Protein 1AU7 (pdb70)

Nearest PDB structures (foldseek):
  1au7-assembly1_A  TM=1.008E+00  e=2.024E-18  Rattus norvegicus
  5wc9-assembly2_E  TM=5.428E-01  e=2.137E-15  Homo sapiens
  5wc9-assembly1_B  TM=5.385E-01  e=7.071E-15  Homo sapiens
  1oct-assembly1_C  TM=5.455E-01  e=2.216E-11  Homo sapiens
  1hf0-assembly1_B  TM=5.305E-01  e=1.487E-10  Homo sapiens

Structure (mmCIF, N/CA/C/O backbone):
data_1AU7
#
_entry.id   1AU7
#
_cell.length_a   42.500
_cell.length_b   50.100
_cell.length_c   55.800
_cell.angle_alpha   76.70
_cell.angle_beta   79.30
_cell.angle_gamma   67.20
#
_symmetry.space_group_name_H-M   'P 1'
#
loop_
_entity.id
_entity.type
_entity.pdbx_description
1 polymer 'CONSENSUS DNA 25-MER'
2 polymer "DNA (5'-D(*CP*TP*TP*CP*CP*TP*CP*AP*TP*GP*TP*AP*TP*AP*TP*AP*C P*AP*TP*GP*AP*GP* GP*A)-3')"
3 polymer 'PROTEIN PIT-1'
4 water water
#
loop_
_atom_site.group_PDB
_atom_site.id
_atom_site.type_symbol
_atom_site.label_atom_id
_atom_site.label_alt_id
_atom_site.label_comp_id
_atom_site.label_asym_id
_atom_site.label_entity_id
_atom_site.label_seq_id
_atom_site.pdbx_PDB_ins_code
_atom_site.Cartn_x
_atom_site.Cartn_y
_atom_site.Cartn_z
_atom_site.occupancy
_atom_site.B_iso_or_equiv
_atom_site.auth_seq_id
_atom_site.auth_comp_id
_atom_site.auth_asym_id
_atom_site.auth_atom_id
_atom_site.pdbx_PDB_model_num
ATOM 1095 N N . GLY C 3 1 ? 19.252 4.897 13.627 1.00 66.11 5 GLY A N 1
ATOM 1096 C CA . GLY C 3 1 ? 18.367 6.115 13.581 1.00 65.13 5 GLY A CA 1
ATOM 1097 C C . GLY C 3 1 ? 18.041 6.642 14.960 1.00 64.42 5 GLY A C 1
ATOM 1098 O O . GLY C 3 1 ? 18.376 5.989 15.954 1.00 66.43 5 GLY A O 1
ATOM 1102 N N . MET C 3 2 ? 17.353 7.784 15.038 1.00 62.70 6 MET A N 1
ATOM 1103 C CA . MET C 3 2 ? 17.014 8.376 16.342 1.00 62.69 6 MET A CA 1
ATOM 1104 C C . MET C 3 2 ? 16.056 7.563 17.228 1.00 64.24 6 MET A C 1
ATOM 1105 O O . MET C 3 2 ? 16.094 7.660 18.461 1.00 63.16 6 MET A O 1
ATOM 1111 N N . ARG C 3 3 ? 15.225 6.743 16.585 1.00 63.98 7 ARG A N 1
ATOM 1112 C CA . ARG C 3 3 ? 14.249 5.879 17.255 1.00 59.11 7 ARG A CA 1
ATOM 1113 C C . ARG C 3 3 ? 15.029 4.959 18.198 1.00 54.36 7 ARG A C 1
ATOM 1114 O O . ARG C 3 3 ? 14.678 4.837 19.373 1.00 52.59 7 ARG A O 1
ATOM 1128 N N . ALA C 3 4 ? 16.136 4.401 17.696 1.00 48.30 8 ALA A N 1
ATOM 1129 C CA . ALA C 3 4 ? 16.970 3.503 18.487 1.00 43.86 8 ALA A CA 1
ATOM 1130 C C . ALA C 3 4 ? 17.665 4.296 19.585 1.00 42.55 8 ALA A C 1
ATOM 1131 O O . ALA C 3 4 ? 17.868 3.793 20.691 1.00 40.45 8 ALA A O 1
ATOM 1134 N N . LEU C 3 5 ? 17.999 5.547 19.282 1.00 40.18 9 LEU A N 1
ATOM 1135 C CA . LEU C 3 5 ? 18.644 6.432 20.250 1.00 43.35 9 LEU A CA 1
ATOM 1136 C C . LEU C 3 5 ? 17.710 6.675 21.451 1.00 46.11 9 LEU A C 1
ATOM 1137 O O . LEU C 3 5 ? 18.064 6.399 22.606 1.00 47.05 9 LEU A O 1
ATOM 1143 N N . GLU C 3 6 ? 16.490 7.113 21.149 1.00 48.94 10 GLU A N 1
ATOM 1144 C CA . GLU C 3 6 ? 15.462 7.389 22.152 1.00 48.52 10 GLU A CA 1
ATOM 1145 C C . GLU C 3 6 ? 15.134 6.178 23.025 1.00 46.83 10 GLU A C 1
ATOM 1146 O O . GLU C 3 6 ? 14.999 6.299 24.247 1.00 46.54 10 GLU A O 1
ATOM 1153 N N . GLN C 3 7 ? 14.997 5.010 22.415 1.00 44.42 11 GLN A N 1
ATOM 1154 C CA . GLN C 3 7 ? 14.690 3.815 23.178 1.00 44.16 11 GLN A CA 1
ATOM 1155 C C . GLN C 3 7 ? 15.824 3.358 24.098 1.00 42.96 11 GLN A C 1
ATOM 1156 O O . GLN C 3 7 ? 15.563 2.878 25.211 1.00 41.71 11 GLN A O 1
ATOM 1165 N N . PHE C 3 8 ? 17.073 3.533 23.660 1.00 41.94 12 PHE A N 1
ATOM 1166 C CA . PHE C 3 8 ? 18.237 3.136 24.465 1.00 40.00 12 PHE A CA 1
ATOM 1167 C C . PHE C 3 8 ? 18.417 3.975 25.721 1.00 39.79 12 PHE A C 1
ATOM 1168 O O . PHE C 3 8 ? 18.751 3.437 26.786 1.00 40.39 12 PHE A O 1
ATOM 1177 N N . ALA C 3 9 ? 18.299 5.292 25.580 1.00 38.17 13 ALA A N 1
ATOM 1178 C CA . ALA C 3 9 ? 18.436 6.164 26.730 1.00 39.76 13 ALA A CA 1
ATOM 1179 C C . ALA C 3 9 ? 17.433 5.680 27.764 1.00 42.95 13 ALA A C 1
ATOM 1180 O O . ALA C 3 9 ? 17.782 5.452 28.936 1.00 43.43 13 ALA A O 1
ATOM 1183 N N . ASN C 3 10 ? 16.211 5.422 27.304 1.00 44.84 14 ASN A N 1
ATOM 1184 C CA . ASN C 3 10 ? 15.170 4.942 28.193 1.00 48.33 14 ASN A CA 1
ATOM 1185 C C . ASN C 3 10 ? 15.547 3.639 28.912 1.00 48.50 14 ASN A C 1
ATOM 1186 O O . ASN C 3 10 ? 15.562 3.589 30.158 1.00 49.81 14 ASN A O 1
ATOM 1194 N N . GLU C 3 11 ? 15.936 2.618 28.148 1.00 46.18 15 GLU A N 1
ATOM 1195 C CA . GLU C 3 11 ? 16.319 1.318 28.721 1.00 43.77 15 GLU A CA 1
ATOM 1196 C C . GLU C 3 11 ? 17.642 1.357 29.490 1.00 44.16 15 GLU A C 1
ATOM 1197 O O . GLU C 3 11 ? 17.977 0.413 30.231 1.00 42.63 15 GLU A O 1
ATOM 1204 N N . PHE C 3 12 ? 18.404 2.436 29.318 1.00 43.59 16 PHE A N 1
ATOM 1205 C CA . PHE C 3 12 ? 19.662 2.602 30.040 1.00 41.02 16 PHE A CA 1
ATOM 1206 C C . PHE C 3 12 ? 19.335 2.984 31.474 1.00 38.74 16 PHE A C 1
ATOM 1207 O O . PHE C 3 12 ? 19.957 2.492 32.397 1.00 36.43 16 PHE A O 1
ATOM 1216 N N .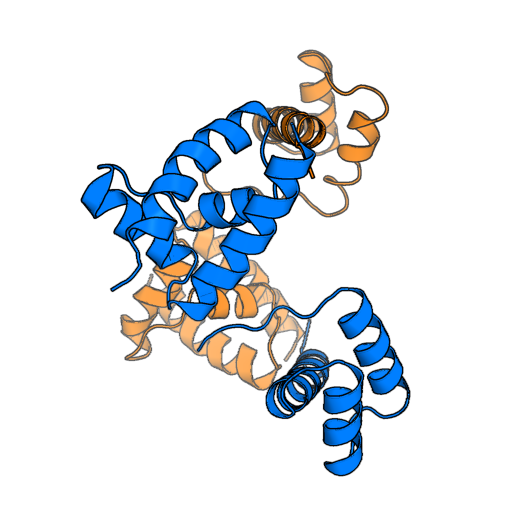 LYS C 3 13 ? 18.372 3.885 31.639 1.00 39.18 17 LYS A N 1
ATOM 1217 C CA . LYS C 3 13 ? 17.927 4.311 32.955 1.00 40.55 17 LYS A CA 1
ATOM 1218 C C . LYS C 3 13 ? 17.327 3.143 33.778 1.00 43.03 17 LYS A C 1
ATOM 1219 O O . LYS C 3 13 ? 17.627 2.990 34.964 1.00 46.07 17 LYS A O 1
ATOM 1229 N N . VAL C 3 14 ? 16.507 2.297 33.155 1.00 45.20 18 VAL A N 1
ATOM 1230 C CA . VAL C 3 14 ? 15.869 1.172 33.862 1.00 43.84 18 VAL A CA 1
ATOM 1231 C C . VAL C 3 14 ? 16.837 0.095 34.290 1.00 42.11 18 VAL A C 1
ATOM 1232 O O . VAL C 3 14 ? 16.737 -0.428 35.402 1.00 41.27 18 VAL A O 1
ATOM 1237 N N . ARG C 3 15 ? 17.790 -0.220 33.417 1.00 43.24 19 ARG A N 1
ATOM 1238 C CA . ARG C 3 15 ? 18.794 -1.243 33.693 1.00 44.49 19 ARG A CA 1
ATOM 1239 C C . ARG C 3 15 ? 19.877 -0.768 34.647 1.00 43.64 19 ARG A C 1
ATOM 1240 O O . ARG C 3 15 ? 20.548 -1.583 35.290 1.00 45.27 19 ARG A O 1
ATOM 1254 N N . ARG C 3 16 ? 20.033 0.548 34.755 1.00 40.75 20 ARG A N 1
ATOM 1255 C CA . ARG C 3 16 ? 20.995 1.216 35.640 1.00 40.18 20 ARG A CA 1
ATOM 1256 C C . ARG C 3 16 ? 20.507 0.943 37.054 1.00 39.83 20 ARG A C 1
ATOM 1257 O O . ARG C 3 16 ? 21.187 0.331 37.876 1.00 38.65 20 ARG A O 1
ATOM 1271 N N . ILE C 3 17 ? 19.278 1.391 37.290 1.00 43.64 21 ILE A N 1
ATOM 1272 C CA . ILE C 3 17 ? 18.601 1.244 38.558 1.00 44.60 21 ILE A CA 1
ATOM 1273 C C . ILE C 3 17 ? 18.440 -0.194 38.996 1.00 46.79 21 ILE A C 1
ATOM 1274 O O . ILE C 3 17 ? 18.789 -0.542 40.126 1.00 50.60 21 ILE A O 1
ATOM 1280 N N . LYS C 3 18 ? 17.969 -1.061 38.117 1.00 45.89 22 LYS A N 1
ATOM 1281 C CA . LYS C 3 18 ? 17.794 -2.432 38.542 1.00 48.00 22 LYS A CA 1
ATOM 1282 C C . LYS C 3 18 ? 19.100 -3.167 38.860 1.00 46.98 22 LYS A C 1
ATOM 1283 O O . LYS C 3 18 ? 19.077 -4.224 39.498 1.00 49.16 22 LYS A O 1
ATOM 1293 N N . LEU C 3 19 ? 20.229 -2.618 38.406 1.00 46.45 23 LEU A N 1
ATOM 1294 C CA . LEU C 3 19 ? 21.559 -3.213 38.656 1.00 43.14 23 LEU A CA 1
ATOM 1295 C C . LEU C 3 19 ? 22.135 -2.686 39.961 1.00 41.17 23 LEU A C 1
ATOM 1296 O O . LEU C 3 19 ? 22.821 -3.413 40.695 1.00 41.42 23 LEU A O 1
ATOM 1302 N N . GLY C 3 20 ? 21.941 -1.394 40.184 1.00 35.48 24 GLY A N 1
ATOM 1303 C CA . GLY C 3 20 ? 22.393 -0.800 41.413 1.00 34.20 24 GLY A CA 1
ATOM 1304 C C . GLY C 3 20 ? 23.226 0.445 41.293 1.00 33.56 24 GLY A C 1
ATOM 1305 O O . GLY C 3 20 ? 23.772 0.922 42.307 1.00 37.24 24 GLY A O 1
ATOM 1307 N N . TYR C 3 21 ? 23.289 1.028 40.098 1.00 31.11 25 TYR A N 1
ATOM 1308 C CA . TYR C 3 21 ? 24.128 2.221 39.930 1.00 27.09 25 TYR A CA 1
ATOM 1309 C C . TYR C 3 21 ? 2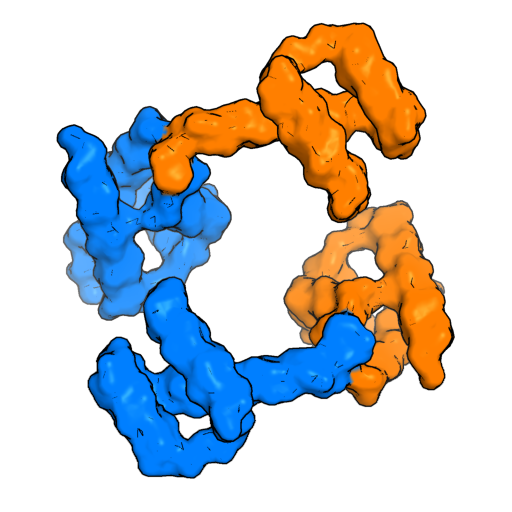3.319 3.466 39.951 1.00 22.87 25 TYR A C 1
ATOM 1310 O O . TYR C 3 21 ? 22.107 3.414 39.756 1.00 23.85 25 TYR A O 1
ATOM 1321 N N . THR C 3 22 ? 23.963 4.558 40.335 1.00 22.21 26 THR A N 1
ATOM 1322 C CA . THR C 3 22 ? 23.302 5.845 40.379 1.00 23.10 26 THR A CA 1
ATOM 1323 C C . THR C 3 22 ? 24.013 6.544 39.254 1.00 20.22 26 THR A C 1
ATOM 1324 O O . THR C 3 22 ? 25.001 6.035 38.762 1.00 23.49 26 THR A O 1
ATOM 1330 N N . GLN C 3 23 ? 23.538 7.705 38.842 1.00 19.50 27 GLN A N 1
ATOM 1331 C CA . GLN C 3 23 ? 24.185 8.402 37.750 1.00 21.58 27 GLN A CA 1
ATOM 1332 C C . GLN C 3 23 ? 25.634 8.691 38.136 1.00 22.48 27 GLN A C 1
ATOM 1333 O O . GLN C 3 23 ? 26.533 8.641 37.313 1.00 24.11 27 GLN A O 1
ATOM 1342 N N . THR 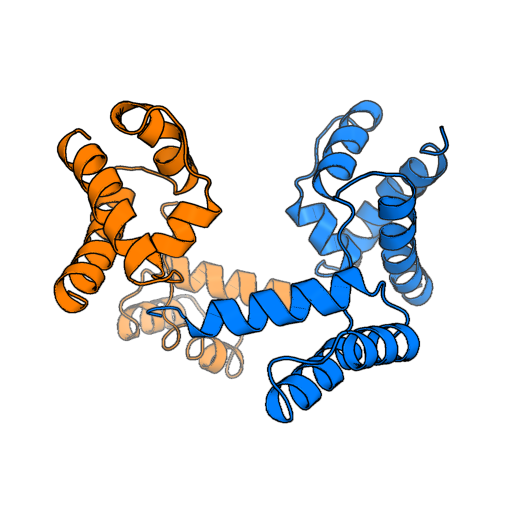C 3 24 ? 25.873 8.876 39.425 1.00 23.77 28 THR A N 1
ATOM 1343 C CA . THR C 3 24 ? 27.207 9.173 39.916 1.00 22.63 28 THR A CA 1
ATOM 1344 C C . THR C 3 24 ? 28.093 7.927 39.747 1.00 24.51 28 THR A C 1
ATOM 1345 O O . THR C 3 24 ? 29.208 7.993 39.232 1.00 29.86 28 THR A O 1
ATOM 1351 N N . ASN C 3 25 ? 27.554 6.766 40.071 1.00 25.40 29 ASN A N 1
ATOM 1352 C CA . ASN C 3 25 ? 28.319 5.532 39.958 1.00 26.73 29 ASN A CA 1
ATOM 1353 C C . ASN C 3 25 ? 28.631 5.156 38.533 1.00 28.04 29 ASN A C 1
ATOM 1354 O O . ASN C 3 25 ? 29.654 4.525 38.292 1.00 30.38 29 ASN A O 1
ATOM 1362 N N . VAL C 3 26 ? 27.721 5.429 37.594 1.00 29.03 30 VAL A N 1
ATOM 1363 C CA . VAL C 3 26 ? 27.968 5.102 36.173 1.00 26.98 30 VAL A CA 1
ATOM 1364 C C . VAL C 3 26 ? 29.248 5.833 35.737 1.00 29.02 30 VAL A C 1
ATOM 1365 O O . VAL C 3 26 ? 30.147 5.213 35.179 1.00 30.96 30 VAL A O 1
ATOM 1370 N N . GLY C 3 27 ? 29.329 7.134 36.036 1.00 29.48 31 GLY A N 1
ATOM 1371 C CA . GLY C 3 27 ? 30.495 7.932 35.695 1.00 32.65 31 GLY A CA 1
ATOM 1372 C C . GLY C 3 27 ? 31.805 7.428 36.289 1.00 34.17 31 GLY A C 1
ATOM 1373 O O . GLY C 3 27 ? 32.873 7.635 35.716 1.00 40.33 31 GLY A O 1
ATOM 1375 N N . GLU C 3 28 ? 31.746 6.822 37.462 1.00 33.74 32 GLU A N 1
ATOM 1376 C CA . GLU C 3 28 ? 32.932 6.264 38.102 1.00 31.44 32 GLU A CA 1
ATOM 1377 C C . GLU C 3 28 ? 33.332 4.921 37.525 1.00 31.88 32 GLU A C 1
ATOM 1378 O O . GLU C 3 28 ? 34.503 4.701 37.250 1.00 36.55 32 GLU A O 1
ATOM 1385 N N . ALA C 3 29 ? 32.385 3.997 37.378 1.00 33.44 33 ALA A N 1
ATOM 1386 C CA . ALA C 3 29 ? 32.663 2.659 36.818 1.00 34.87 33 ALA A CA 1
ATOM 1387 C C . ALA C 3 29 ? 33.213 2.817 35.393 1.00 37.98 33 ALA A C 1
ATOM 1388 O O . ALA C 3 29 ? 34.079 2.058 34.932 1.00 35.93 33 ALA A O 1
ATOM 1391 N N . LEU C 3 30 ? 32.688 3.832 34.721 1.00 40.47 34 LEU A N 1
ATOM 1392 C CA . LEU C 3 30 ? 33.072 4.195 33.375 1.00 46.13 34 LEU A CA 1
ATOM 1393 C C . LEU C 3 30 ? 34.496 4.819 33.339 1.00 48.54 34 LEU A C 1
ATOM 1394 O O . LEU C 3 30 ? 34.957 5.333 32.304 1.00 49.69 34 LEU A O 1
ATOM 1400 N N . ALA C 3 31 ? 35.177 4.801 34.475 1.00 50.95 35 ALA A N 1
ATOM 1401 C CA . ALA C 3 31 ? 36.526 5.326 34.555 1.00 50.28 35 ALA A CA 1
ATOM 1402 C C . ALA C 3 31 ? 37.448 4.112 34.681 1.00 49.79 35 ALA A C 1
ATOM 1403 O O . ALA C 3 31 ? 38.505 4.074 34.055 1.00 50.33 35 ALA A O 1
ATOM 1406 N N . ALA C 3 32 ? 36.981 3.096 35.407 1.00 46.59 36 ALA A N 1
ATOM 1407 C CA . ALA C 3 32 ? 37.742 1.869 35.634 1.00 45.74 36 ALA A CA 1
ATOM 1408 C C . ALA C 3 32 ? 38.106 1.150 34.345 1.00 46.39 36 ALA A C 1
ATOM 1409 O O . ALA C 3 32 ? 39.117 0.450 34.279 1.00 46.25 36 ALA A O 1
ATOM 1412 N N . VAL C 3 33 ? 37.252 1.313 33.338 1.00 47.09 37 VAL A N 1
ATOM 1413 C CA . VAL C 3 33 ? 37.413 0.644 32.052 1.00 46.11 37 VAL A CA 1
ATOM 1414 C C . VAL C 3 33 ? 37.676 1.593 30.882 1.00 45.91 37 VAL A C 1
ATOM 1415 O O . VAL C 3 33 ? 38.161 1.168 29.848 1.00 48.01 37 VAL A O 1
ATOM 1420 N N . HIS C 3 34 ? 37.351 2.866 31.049 1.00 45.87 38 HIS A N 1
ATOM 1421 C CA . HIS C 3 34 ? 37.485 3.845 29.980 1.00 44.39 38 HIS A CA 1
ATOM 1422 C C . HIS C 3 34 ? 38.530 4.933 30.252 1.00 43.77 38 HIS A C 1
ATOM 1423 O O . HIS C 3 34 ? 38.862 5.726 29.358 1.00 40.82 38 HIS A O 1
ATOM 1433 N N . GLY C 3 35 ? 39.030 4.994 31.486 1.00 43.99 39 GLY A N 1
ATOM 1434 C CA . GLY C 3 35 ? 40.021 6.002 31.821 1.00 44.31 39 GLY A CA 1
ATOM 1435 C C . GLY C 3 35 ? 39.561 7.268 32.553 1.00 44.90 39 GLY A C 1
ATOM 1436 O O . GLY C 3 35 ? 39.929 7.495 33.718 1.00 48.56 39 GLY A O 1
ATOM 1438 N N . SER C 3 36 ? 38.834 8.134 31.852 1.00 41.85 40 SER A N 1
ATOM 1439 C CA . SER C 3 36 ? 38.338 9.391 32.425 1.00 37.81 40 SER A CA 1
ATOM 1440 C C . SER C 3 36 ? 36.984 9.170 33.108 1.00 35.54 40 SER A C 1
ATOM 1441 O O . SER C 3 36 ? 36.289 8.212 32.784 1.00 35.30 40 SER A O 1
ATOM 1446 N N . GLU C 3 37 ? 36.645 10.026 34.079 1.00 35.54 41 GLU A N 1
ATOM 1447 C CA . GLU C 3 37 ? 35.365 9.926 34.810 1.00 31.17 41 GLU A CA 1
ATOM 1448 C C . GLU C 3 37 ? 34.377 11.039 34.355 1.00 27.95 41 GLU A C 1
ATOM 1449 O O . GLU C 3 37 ? 34.723 12.230 34.293 1.00 23.15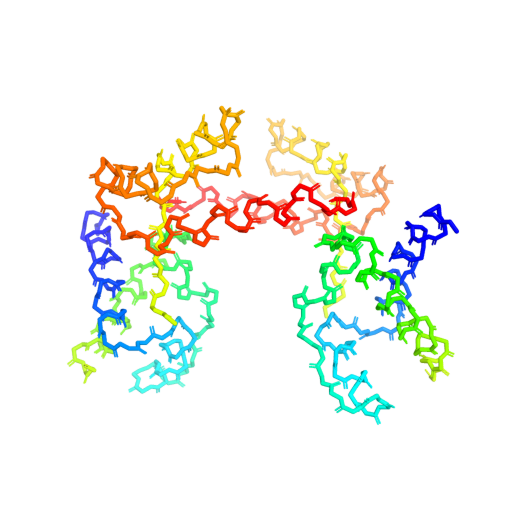 41 GLU A O 1
ATOM 1456 N N . PHE C 3 38 ? 33.178 10.639 33.947 1.00 24.88 42 PHE A N 1
ATOM 1457 C CA . PHE C 3 38 ? 32.159 11.617 33.534 1.00 23.43 42 PHE A CA 1
ATOM 1458 C C . PHE C 3 38 ? 31.373 12.085 34.766 1.00 20.61 42 PHE A C 1
ATOM 1459 O O . PHE C 3 38 ? 31.113 11.303 35.671 1.00 19.41 42 PHE A O 1
ATOM 1468 N N . SER C 3 39 ? 30.981 13.348 34.808 1.00 19.77 43 SER A N 1
ATOM 1469 C CA . SER C 3 39 ? 30.217 13.819 35.947 1.00 20.05 43 SER A CA 1
ATOM 1470 C C . SER C 3 39 ? 28.849 13.244 35.890 1.00 22.87 43 SER A C 1
ATOM 1471 O O . SER C 3 39 ? 28.449 12.664 34.883 1.00 25.22 43 SER A O 1
ATOM 1476 N N . GLN C 3 40 ? 28.109 13.492 36.972 1.00 26.83 44 GLN A N 1
ATOM 1477 C CA . GLN C 3 40 ? 26.727 13.070 37.167 1.00 22.91 44 GLN A CA 1
ATOM 1478 C C . GLN C 3 40 ? 25.887 13.816 36.146 1.00 22.24 44 GLN A C 1
ATOM 1479 O O . GLN C 3 40 ? 24.986 13.230 35.549 1.00 24.12 44 GLN A O 1
ATOM 1488 N N . THR C 3 41 ? 26.197 15.104 35.952 1.00 19.06 45 THR A N 1
ATOM 1489 C CA . THR C 3 41 ? 25.494 15.968 35.002 1.00 17.78 45 THR A CA 1
ATOM 1490 C C . THR C 3 41 ? 25.450 15.400 33.593 1.00 21.16 45 THR A C 1
ATOM 1491 O O . THR C 3 41 ? 24.422 15.414 32.919 1.00 21.49 45 THR A O 1
ATOM 1497 N N . THR C 3 42 ? 26.576 14.862 33.156 1.00 22.55 46 THR A N 1
ATOM 1498 C CA . THR C 3 42 ? 26.660 14.307 31.821 1.00 22.54 46 THR A CA 1
ATOM 1499 C C . THR C 3 42 ? 25.758 13.107 31.712 1.00 24.43 46 THR A C 1
ATOM 1500 O O . THR C 3 42 ? 25.003 13.002 30.760 1.00 27.58 46 THR A O 1
ATOM 1506 N N . ILE C 3 43 ? 25.803 12.229 32.711 1.00 24.05 47 ILE A N 1
ATOM 1507 C CA . ILE C 3 43 ? 24.991 11.016 32.710 1.00 25.55 47 ILE A CA 1
ATOM 1508 C C . ILE C 3 43 ? 23.510 11.336 32.691 1.00 26.61 47 ILE A C 1
ATOM 1509 O O . ILE C 3 43 ? 22.710 10.641 32.049 1.00 30.74 47 ILE A O 1
ATOM 1515 N N . CYS C 3 44 ? 23.153 12.414 33.368 1.00 23.91 48 CYS A N 1
ATOM 1516 C CA . CYS C 3 44 ? 21.785 12.885 33.425 1.00 22.79 48 CYS A CA 1
ATOM 1517 C C . CYS C 3 44 ? 21.378 13.454 32.038 1.00 23.48 48 CYS A C 1
ATOM 1518 O O . CYS C 3 44 ? 20.314 13.114 31.513 1.00 23.37 48 CYS A O 1
ATOM 1522 N N . ARG C 3 45 ? 22.210 14.324 31.458 1.00 25.55 49 ARG A N 1
ATOM 1523 C CA . ARG C 3 45 ? 21.972 14.900 30.134 1.00 25.57 49 ARG A CA 1
ATOM 1524 C C . ARG C 3 45 ? 21.752 13.784 29.108 1.00 28.43 49 ARG A C 1
ATOM 1525 O O . ARG C 3 45 ? 20.848 13.857 28.263 1.00 29.09 49 ARG A O 1
ATOM 1539 N N . PHE C 3 46 ? 22.577 12.753 29.160 1.00 26.48 50 PHE A N 1
ATOM 1540 C CA . PHE C 3 46 ? 22.403 11.688 28.226 1.00 25.63 50 PHE A CA 1
ATOM 1541 C C . PHE C 3 46 ? 21.022 11.080 28.301 1.00 26.83 50 PHE A C 1
ATOM 1542 O O . PHE C 3 46 ? 20.282 11.130 27.324 1.00 29.96 50 PHE A O 1
ATOM 1551 N N . GLU C 3 47 ? 20.689 10.484 29.448 1.00 27.79 51 GLU A N 1
ATOM 1552 C CA . GLU C 3 47 ? 19.392 9.850 29.670 1.00 23.92 51 GLU A CA 1
ATOM 1553 C C . GLU C 3 47 ? 18.214 10.747 29.282 1.00 23.20 51 GLU A C 1
ATOM 1554 O O . GLU C 3 47 ? 17.207 10.281 28.761 1.00 23.95 51 GLU A O 1
ATOM 1561 N N . ASN C 3 48 ? 18.324 12.029 29.562 1.00 18.00 52 ASN A N 1
ATOM 1562 C CA . ASN C 3 48 ? 17.292 12.947 29.175 1.00 18.84 52 ASN A CA 1
ATOM 1563 C C . ASN C 3 48 ? 17.465 13.486 27.752 1.00 23.08 52 ASN A C 1
ATOM 1564 O O . ASN C 3 48 ? 16.691 14.333 27.302 1.00 25.75 52 ASN A O 1
ATOM 1572 N N . LEU C 3 49 ? 18.498 13.031 27.050 1.00 23.11 53 LEU A N 1
ATOM 1573 C CA . LEU C 3 49 ? 18.824 13.490 25.684 1.00 22.96 53 LEU A CA 1
ATOM 1574 C C . LEU C 3 49 ? 18.911 15.026 25.575 1.00 23.90 53 LEU A C 1
ATOM 1575 O O . LEU C 3 49 ? 18.484 15.624 24.582 1.00 20.18 53 LEU A O 1
ATOM 1581 N N . GLN C 3 50 ? 19.508 15.648 26.603 1.00 27.52 54 GLN A N 1
ATOM 1582 C CA . GLN C 3 50 ? 19.703 17.104 26.652 1.00 26.95 54 GLN A CA 1
ATOM 1583 C C . GLN C 3 50 ? 21.102 17.408 26.107 1.00 28.69 54 GLN A C 1
ATOM 1584 O O . GLN C 3 50 ? 21.843 18.251 26.625 1.00 28.26 54 GLN A O 1
ATOM 1593 N N . LEU C 3 51 ? 21.393 16.755 24.984 1.00 29.93 55 LEU A N 1
ATOM 1594 C CA . LEU C 3 51 ? 22.662 16.851 24.278 1.00 31.09 55 LEU A CA 1
ATOM 1595 C C . LEU C 3 51 ? 22.415 17.020 22.786 1.00 29.90 55 LEU A C 1
ATOM 1596 O O . LEU C 3 51 ? 21.290 16.836 22.312 1.00 29.52 55 LEU A O 1
ATOM 1602 N N . SER C 3 52 ? 23.465 17.385 22.056 1.00 26.02 56 SER A N 1
ATOM 1603 C CA . SER C 3 52 ? 23.401 17.520 20.603 1.00 26.69 56 SER A CA 1
ATOM 1604 C C . SER C 3 52 ? 23.374 16.077 20.116 1.00 29.83 56 SER A C 1
ATOM 1605 O O . SER C 3 52 ? 24.007 15.212 20.736 1.00 33.02 56 SER A O 1
ATOM 1610 N N . PHE C 3 53 ? 22.731 15.831 18.973 1.00 30.10 57 PHE A N 1
ATOM 1611 C CA . PHE C 3 53 ? 22.590 14.493 18.389 1.00 30.88 57 PHE A CA 1
ATOM 1612 C C . PHE C 3 53 ? 23.895 13.730 18.230 1.00 31.41 57 PHE A C 1
ATOM 1613 O O . PHE C 3 53 ? 23.944 12.511 18.445 1.00 31.51 57 PHE A O 1
ATOM 1622 N N . LYS C 3 54 ? 24.952 14.455 17.868 1.00 32.71 58 LYS A N 1
ATOM 1623 C CA . LYS C 3 54 ? 26.278 13.875 17.705 1.00 33.16 58 LYS A CA 1
ATOM 1624 C C . LYS C 3 54 ? 26.792 13.437 19.067 1.00 31.62 58 LYS A C 1
ATOM 1625 O O . LYS C 3 54 ? 27.187 12.283 19.260 1.00 32.02 58 LYS A O 1
ATOM 1635 N N . ASN C 3 55 ? 26.705 14.332 20.050 1.00 30.15 59 ASN A N 1
ATOM 1636 C CA . ASN C 3 55 ? 27.191 14.024 21.391 1.00 27.97 59 ASN A CA 1
ATOM 1637 C C . ASN C 3 55 ? 26.523 12.778 21.930 1.00 29.18 59 ASN A C 1
ATOM 1638 O O . ASN C 3 55 ? 27.208 11.844 22.374 1.00 28.27 59 ASN A O 1
ATOM 1646 N N . ALA C 3 56 ? 25.189 12.737 21.793 1.00 29.49 60 ALA A N 1
ATOM 1647 C CA . ALA C 3 56 ? 24.351 11.609 22.248 1.00 27.73 60 ALA A CA 1
ATOM 1648 C C . ALA C 3 56 ? 24.738 10.279 21.604 1.00 26.88 60 ALA A C 1
ATOM 1649 O O . ALA C 3 56 ? 24.583 9.211 22.212 1.00 24.14 60 ALA A O 1
ATOM 1652 N N . CYS C 3 57 ? 25.233 10.325 20.364 1.00 30.76 61 CYS A N 1
ATOM 1653 C CA . CYS C 3 57 ? 25.666 9.087 19.701 1.00 27.83 61 CYS A CA 1
ATOM 1654 C C . CYS C 3 57 ? 27.011 8.654 20.199 1.00 22.04 61 CYS A C 1
ATOM 1655 O O . CYS C 3 57 ? 27.233 7.457 20.414 1.00 20.04 61 CYS A O 1
ATOM 1659 N N . LYS C 3 58 ? 27.881 9.619 20.462 1.00 21.50 62 LYS A N 1
ATOM 1660 C CA . LYS C 3 58 ? 29.192 9.300 21.019 1.00 25.92 62 LYS A CA 1
ATOM 1661 C C . LYS C 3 58 ? 29.025 8.570 22.360 1.00 29.00 62 LYS A C 1
ATOM 1662 O O . LYS C 3 58 ? 29.477 7.416 22.506 1.00 30.33 62 LYS A O 1
ATOM 1672 N N . LEU C 3 59 ? 28.283 9.195 23.297 1.00 29.67 63 LEU A N 1
ATOM 1673 C CA . LEU C 3 59 ? 28.043 8.621 24.642 1.00 25.31 63 LEU A CA 1
ATOM 1674 C C . LEU C 3 59 ? 27.388 7.267 24.590 1.00 25.92 63 LEU A C 1
ATOM 1675 O O . LEU C 3 59 ? 27.698 6.377 25.379 1.00 22.96 63 LEU A O 1
ATOM 1681 N N . LYS C 3 60 ? 26.473 7.083 23.649 1.00 29.83 64 LYS A N 1
ATOM 1682 C CA . LYS C 3 60 ? 25.782 5.813 23.525 1.00 30.51 64 LYS A CA 1
ATOM 1683 C C . LYS C 3 60 ? 26.746 4.662 23.240 1.00 31.76 64 LYS A C 1
ATOM 1684 O O . LYS C 3 60 ? 26.584 3.578 23.782 1.00 32.52 64 LYS A O 1
ATOM 1694 N N . ALA C 3 61 ? 27.731 4.892 22.366 1.00 36.94 65 ALA A N 1
ATOM 1695 C CA . ALA C 3 61 ? 28.732 3.880 22.024 1.00 34.29 65 ALA A CA 1
ATOM 1696 C C . ALA C 3 61 ? 29.489 3.426 23.269 1.00 34.44 65 ALA A C 1
ATOM 1697 O O . ALA C 3 61 ? 29.713 2.229 23.463 1.00 32.76 65 ALA A O 1
ATOM 1700 N N . ILE C 3 62 ? 29.821 4.383 24.137 1.00 35.28 66 ILE A N 1
ATOM 1701 C CA . ILE C 3 62 ? 30.521 4.130 25.420 1.00 35.11 66 ILE A CA 1
ATOM 1702 C C . ILE C 3 62 ? 29.629 3.356 26.411 1.00 32.24 66 ILE A C 1
ATOM 1703 O O . ILE C 3 62 ? 29.960 2.264 26.871 1.00 30.29 66 ILE A O 1
ATOM 1709 N N . LEU C 3 63 ? 28.446 3.911 26.661 1.00 32.89 67 LEU A N 1
ATOM 1710 C CA . LEU C 3 63 ? 27.484 3.373 27.608 1.00 28.60 67 LEU A CA 1
ATOM 1711 C C . LEU C 3 63 ? 26.861 2.063 27.220 1.00 33.61 67 LEU A C 1
ATOM 1712 O O . LEU C 3 63 ? 26.592 1.226 28.088 1.00 34.04 67 LEU A O 1
ATOM 1718 N N . SER C 3 64 ? 26.697 1.846 25.917 1.00 39.85 68 SER A N 1
ATOM 1719 C CA . SER C 3 64 ? 26.142 0.603 25.366 1.00 44.09 68 SER A CA 1
ATOM 1720 C C . SER C 3 64 ? 26.996 -0.631 25.747 1.00 47.54 68 SER A C 1
ATOM 1721 O O . SER C 3 64 ? 26.487 -1.621 26.318 1.00 45.72 68 SER A O 1
ATOM 1726 N N . LYS C 3 65 ? 28.300 -0.549 25.456 1.00 50.64 69 LYS A N 1
ATOM 1727 C CA . LYS C 3 65 ? 29.236 -1.633 25.758 1.00 51.92 69 LYS A CA 1
ATOM 1728 C C . LYS C 3 65 ? 29.366 -1.928 27.278 1.00 51.88 69 LYS A C 1
ATOM 1729 O O . LYS C 3 65 ? 29.395 -3.088 27.716 1.00 48.87 69 LYS A O 1
ATOM 1739 N N . TRP C 3 66 ? 29.470 -0.862 28.068 1.00 52.71 70 TRP A N 1
ATOM 1740 C CA . TRP C 3 66 ? 29.596 -0.970 29.513 1.00 52.93 70 TRP A CA 1
ATOM 1741 C C . TRP C 3 66 ? 28.414 -1.665 30.192 1.00 54.68 70 TRP A C 1
ATOM 1742 O O . TRP C 3 66 ? 28.612 -2.587 30.991 1.00 53.82 70 TRP A O 1
ATOM 1755 N N . LEU C 3 67 ? 27.189 -1.243 29.866 1.00 57.39 71 LEU A N 1
ATOM 1756 C CA . LEU C 3 67 ? 25.988 -1.815 30.468 1.00 59.47 71 LEU A CA 1
ATOM 1757 C C . LEU C 3 67 ? 25.905 -3.345 30.349 1.00 62.09 71 LEU A C 1
ATOM 1758 O O . LEU C 3 67 ? 25.471 -4.020 31.290 1.00 62.93 71 LEU A O 1
ATOM 1764 N N . GLU C 3 68 ? 26.323 -3.905 29.219 1.00 64.08 72 GLU A N 1
ATOM 1765 C CA . GLU C 3 68 ? 26.259 -5.352 29.086 1.00 69.19 72 GLU A CA 1
ATOM 1766 C C . GLU C 3 68 ? 27.380 -6.099 29.784 1.00 70.22 72 GLU A C 1
ATOM 1767 O O . GLU C 3 68 ? 27.273 -7.299 30.003 1.00 70.32 72 GLU A O 1
ATOM 1774 N N . GLU C 3 69 ? 28.466 -5.413 30.119 1.00 72.81 73 GLU A N 1
ATOM 1775 C CA . GLU C 3 69 ? 29.545 -6.076 30.838 1.00 74.78 73 GLU A CA 1
ATOM 1776 C C . GLU C 3 69 ? 29.284 -5.857 32.320 1.00 74.28 73 GLU A C 1
ATOM 1777 O O . GLU C 3 69 ? 29.983 -6.397 33.182 1.00 75.18 73 GLU A O 1
ATOM 1784 N N . ALA C 3 70 ? 28.214 -5.122 32.606 1.00 73.93 74 ALA A N 1
ATOM 1785 C CA . ALA C 3 70 ? 27.816 -4.843 33.968 1.00 75.95 74 ALA A CA 1
ATOM 1786 C C . ALA C 3 70 ? 26.927 -5.948 34.544 1.00 78.27 74 ALA A C 1
ATOM 1787 O O . ALA C 3 70 ? 26.162 -5.722 35.477 1.00 79.01 74 ALA A O 1
ATOM 1790 N N . GLU C 3 71 ? 27.014 -7.149 33.988 1.00 82.71 75 GLU A N 1
ATOM 1791 C CA . GLU C 3 71 ? 26.210 -8.236 34.527 1.00 86.36 75 GLU A CA 1
ATOM 1792 C C . GLU C 3 71 ? 27.081 -9.122 35.422 1.00 86.82 75 GLU A C 1
ATOM 1793 O O . GLU C 3 71 ? 27.749 -10.050 34.958 1.00 85.87 75 GLU A O 1
ATOM 1800 N N . GLN C 3 72 ? 27.152 -8.740 36.692 1.00 86.45 76 GLN A N 1
ATOM 1801 C CA . GLN C 3 72 ? 27.915 -9.484 37.684 1.00 86.31 76 GLN A CA 1
ATOM 1802 C C . GLN C 3 72 ? 27.033 -9.685 38.896 1.00 86.07 76 GLN A C 1
ATOM 1803 O O . GLN C 3 72 ? 26.191 -8.790 39.109 1.00 87.33 76 GLN A O 1
ATOM 1812 N N . LYS C 3 89 ? 18.700 3.450 49.060 1.00 60.94 103 LYS A N 1
ATOM 1813 C CA . LYS C 3 89 ? 17.836 4.380 48.282 1.00 61.95 103 LYS A CA 1
ATOM 1814 C C . LYS C 3 89 ? 17.038 3.694 47.159 1.00 59.24 103 LYS A C 1
ATOM 1815 O O . LYS C 3 89 ? 16.169 2.887 47.462 1.00 57.76 103 LYS A O 1
ATOM 1824 N N . ARG C 3 90 ? 17.426 3.929 45.903 1.00 56.92 104 ARG A N 1
ATOM 1825 C CA . ARG C 3 90 ? 16.782 3.403 44.669 1.00 52.55 104 ARG A CA 1
ATOM 1826 C C . ARG C 3 90 ? 15.566 4.246 44.265 1.00 51.03 104 ARG A C 1
ATOM 1827 O O . ARG C 3 90 ? 14.408 3.797 44.253 1.00 51.32 104 ARG A O 1
ATOM 1841 N N . ARG C 3 91 ? 15.899 5.480 43.901 1.00 47.80 105 ARG A N 1
ATOM 1842 C CA . ARG C 3 91 ? 14.981 6.529 43.499 1.00 43.86 105 ARG A CA 1
ATOM 1843 C C . ARG C 3 91 ? 13.908 6.099 42.496 1.00 46.59 105 ARG A C 1
ATOM 1844 O O . ARG C 3 91 ? 14.130 5.256 41.613 1.00 50.76 105 ARG A O 1
ATOM 1858 N N . THR C 3 92 ? 12.738 6.710 42.636 1.00 45.14 106 THR A N 1
ATOM 1859 C CA . THR C 3 92 ? 11.606 6.423 41.776 1.00 40.98 106 THR A CA 1
ATOM 1860 C C . THR C 3 92 ? 11.307 7.645 40.969 1.00 40.01 106 THR A C 1
ATOM 1861 O O . THR C 3 92 ? 11.230 8.755 41.512 1.00 39.05 106 THR A O 1
ATOM 1867 N N . THR C 3 93 ? 11.166 7.452 39.666 1.00 40.74 107 THR A N 1
ATOM 1868 C CA . THR C 3 93 ? 10.792 8.572 38.824 1.00 42.77 107 THR A CA 1
ATOM 1869 C C . THR C 3 93 ? 9.262 8.569 38.685 1.00 38.09 107 THR A C 1
ATOM 1870 O O . THR C 3 93 ? 8.635 7.553 38.352 1.00 33.30 107 THR A O 1
ATOM 1876 N N . ILE C 3 94 ? 8.667 9.688 39.054 1.00 34.06 108 ILE A N 1
ATOM 1877 C CA . ILE C 3 94 ? 7.231 9.827 38.971 1.00 34.83 108 ILE A CA 1
ATOM 1878 C C . ILE C 3 94 ? 6.885 10.562 37.665 1.00 33.63 108 ILE A C 1
ATOM 1879 O O . ILE C 3 94 ? 7.366 11.679 37.442 1.00 33.37 108 ILE A O 1
ATOM 1885 N N . SER C 3 95 ? 6.103 9.929 36.780 1.00 32.09 109 SER A N 1
ATOM 1886 C CA . SER C 3 95 ? 5.743 10.579 35.492 1.00 32.40 109 SER A CA 1
ATOM 1887 C C . SER C 3 95 ? 4.937 11.865 35.569 1.00 31.04 109 SER A C 1
ATOM 1888 O O . SER C 3 95 ? 4.248 12.144 36.538 1.00 37.25 109 SER A O 1
ATOM 1893 N N . ILE C 3 96 ? 4.922 12.591 34.476 1.00 30.17 110 ILE A N 1
ATOM 1894 C CA . ILE C 3 96 ? 4.195 13.846 34.417 1.00 29.08 110 ILE A CA 1
ATOM 1895 C C . ILE C 3 96 ? 2.692 13.636 34.629 1.00 28.57 110 ILE A C 1
ATOM 1896 O O . ILE C 3 96 ? 2.006 14.500 35.172 1.00 29.51 110 ILE A O 1
ATOM 1902 N N . ALA C 3 97 ? 2.199 12.464 34.241 1.00 29.23 111 ALA A N 1
ATOM 1903 C CA . ALA C 3 97 ? 0.782 12.122 34.374 1.00 30.69 111 ALA A CA 1
ATOM 1904 C C . ALA C 3 97 ? 0.519 11.702 35.820 1.00 30.43 111 ALA A C 1
ATOM 1905 O O . ALA C 3 97 ? -0.466 12.109 36.423 1.00 33.48 111 ALA A O 1
ATOM 1908 N N . ALA C 3 98 ? 1.427 10.909 36.381 1.00 30.22 112 ALA A N 1
ATOM 1909 C CA . ALA C 3 98 ? 1.342 10.471 37.769 1.00 26.26 112 ALA A CA 1
ATOM 1910 C C . ALA C 3 98 ? 1.292 11.697 38.669 1.00 25.03 112 ALA A C 1
ATOM 1911 O O . ALA C 3 98 ? 0.462 11.772 39.568 1.00 25.19 112 ALA A O 1
ATOM 1914 N N . LYS C 3 99 ? 2.185 12.649 38.421 1.00 24.39 113 LYS A N 1
ATOM 1915 C CA . LYS C 3 99 ? 2.244 13.882 39.179 1.00 23.62 113 LYS A CA 1
ATOM 1916 C C . LYS C 3 99 ? 0.989 14.714 39.008 1.00 25.57 113 LYS A C 1
ATOM 1917 O O . LYS C 3 99 ? 0.628 15.490 39.897 1.00 26.09 113 LYS A O 1
ATOM 1927 N N . ASP C 3 100 ? 0.356 14.612 37.840 1.00 26.66 114 ASP A N 1
ATOM 1928 C CA . ASP C 3 100 ? -0.854 15.382 37.563 1.00 21.91 114 ASP A CA 1
ATOM 1929 C C . ASP C 3 100 ? -2.000 14.859 38.436 1.00 24.32 114 ASP A C 1
ATOM 1930 O O . ASP C 3 100 ? -2.653 15.618 39.167 1.00 26.19 114 ASP A O 1
ATOM 1936 N N . ALA C 3 101 ? -2.211 13.551 38.403 1.00 21.39 115 ALA A N 1
ATOM 1937 C CA . ALA C 3 101 ? -3.220 12.940 39.231 1.00 19.32 115 ALA A CA 1
ATOM 1938 C C . ALA C 3 101 ? -2.896 13.248 40.703 1.00 24.86 115 ALA A C 1
ATOM 1939 O O . ALA C 3 101 ? -3.763 13.762 41.443 1.00 31.84 115 ALA A O 1
ATOM 1942 N N . LEU C 3 102 ? -1.653 12.972 41.131 1.00 28.60 116 LEU A N 1
ATOM 1943 C CA . LEU C 3 102 ? -1.262 13.204 42.527 1.00 26.22 116 LEU A CA 1
ATOM 1944 C C . LEU C 3 102 ? -1.700 14.547 43.071 1.00 25.53 116 LEU A C 1
ATOM 1945 O O . LEU C 3 102 ? -2.414 14.593 44.065 1.00 31.18 116 LEU A O 1
ATOM 1951 N N . GLU C 3 103 ? -1.356 15.637 42.408 1.00 23.16 117 GLU A N 1
ATOM 1952 C CA . GLU C 3 103 ? -1.778 16.930 42.935 1.00 25.63 117 GLU A CA 1
ATOM 1953 C C . GLU C 3 103 ? -3.230 17.304 42.727 1.00 26.05 117 GLU A C 1
ATOM 1954 O O . GLU C 3 103 ? -3.693 18.321 43.237 1.00 27.55 117 GLU A O 1
ATOM 1961 N N . ARG C 3 104 ? -3.967 16.516 41.967 1.00 30.00 118 ARG A N 1
ATOM 1962 C CA . ARG C 3 104 ? -5.383 16.822 41.831 1.00 33.27 118 ARG A CA 1
ATOM 1963 C C . ARG C 3 104 ? -5.965 16.298 43.135 1.00 32.04 118 ARG A C 1
ATOM 1964 O O . ARG C 3 104 ? -6.687 16.995 43.857 1.00 32.01 118 ARG A O 1
ATOM 1978 N N . HIS C 3 105 ? -5.606 15.058 43.440 1.00 28.27 119 HIS A N 1
ATOM 1979 C CA . HIS C 3 105 ? -6.024 14.436 44.675 1.00 31.31 119 HIS A CA 1
ATOM 1980 C C . HIS C 3 105 ? -5.597 15.273 45.899 1.00 32.44 119 HIS A C 1
ATOM 1981 O O . HIS C 3 105 ? -6.400 15.534 46.790 1.00 33.99 119 HIS A O 1
ATOM 1991 N N . PHE C 3 106 ? -4.370 15.766 45.906 1.00 28.54 120 PHE A N 1
ATOM 1992 C CA . PHE C 3 106 ? -3.906 16.586 47.003 1.00 27.17 120 PHE A CA 1
ATOM 1993 C C . PHE C 3 106 ? -4.912 17.701 47.277 1.00 25.91 120 PHE A C 1
ATOM 1994 O O . PHE C 3 106 ? -5.323 17.924 48.421 1.00 27.16 120 PHE A O 1
ATOM 2003 N N . GLY C 3 107 ? -5.296 18.419 46.227 1.00 26.63 121 GLY A N 1
ATOM 2004 C CA . GLY C 3 107 ? -6.256 19.508 46.380 1.00 28.83 121 GLY A CA 1
ATOM 2005 C C . GLY C 3 107 ? -7.673 19.087 46.794 1.00 27.26 121 GLY A C 1
ATOM 2006 O O . GLY C 3 107 ? -8.484 19.915 47.177 1.00 25.14 121 GLY A O 1
ATOM 2008 N N . GLU C 3 108 ? -8.005 17.821 46.638 1.00 23.40 122 GLU A N 1
ATOM 2009 C CA . GLU C 3 108 ? -9.312 17.388 47.041 1.00 27.97 122 GLU A CA 1
ATOM 2010 C C . GLU C 3 108 ? -9.301 17.006 48.504 1.00 31.56 122 GLU A C 1
ATOM 2011 O O . GLU C 3 108 ? -10.201 17.371 49.260 1.00 31.71 122 GLU A O 1
ATOM 2018 N N . HIS C 3 109 ? -8.233 16.310 48.891 1.00 37.56 123 HIS A N 1
ATOM 2019 C CA . HIS C 3 109 ? -7.965 15.842 50.240 1.00 37.64 123 HIS A CA 1
ATOM 2020 C C . HIS C 3 109 ? -6.447 15.774 50.431 1.00 39.53 123 HIS A C 1
ATOM 2021 O O . HIS C 3 109 ? -5.792 14.854 49.942 1.00 38.86 123 HIS A O 1
ATOM 2031 N N . SER C 3 110 ? -5.923 16.715 51.211 1.00 40.12 124 SER A N 1
ATOM 2032 C CA . SER C 3 110 ? -4.493 16.835 51.496 1.00 39.72 124 SER A CA 1
ATOM 2033 C C . SER C 3 110 ? -3.829 15.687 52.254 1.00 38.77 124 SER A C 1
ATOM 2034 O O . SER C 3 110 ? -2.629 15.454 52.106 1.00 40.50 124 SER A O 1
ATOM 2039 N N . LYS C 3 111 ? -4.586 15.025 53.123 1.00 36.51 125 LYS A N 1
ATOM 2040 C CA . LYS C 3 111 ? -4.037 13.920 53.865 1.00 33.39 125 LYS A CA 1
ATOM 2041 C C . LYS C 3 111 ? -4.934 12.702 53.699 1.00 34.49 125 LYS A C 1
ATOM 2042 O O . LYS C 3 111 ? -5.949 12.587 54.383 1.00 37.07 125 LYS A O 1
ATOM 2045 N N . PRO C 3 112 ? -4.629 11.840 52.714 1.00 33.21 126 PRO A N 1
ATOM 2046 C CA . PRO C 3 112 ? -5.328 10.598 52.346 1.00 31.61 126 PRO A CA 1
ATOM 2047 C C . PRO C 3 112 ? -5.266 9.489 53.393 1.00 32.45 126 PRO A C 1
ATOM 2048 O O . PRO C 3 112 ? -4.305 9.392 54.149 1.00 35.42 126 PRO A O 1
ATOM 2052 N N . SER C 3 113 ? -6.301 8.658 53.451 1.00 32.33 127 SER A N 1
ATOM 2053 C CA . SER C 3 113 ? -6.280 7.555 54.391 1.00 36.18 127 SER A CA 1
ATOM 2054 C C . SER C 3 113 ? -5.332 6.521 53.815 1.00 37.33 127 SER A C 1
ATOM 2055 O O . SER C 3 113 ? -5.038 6.527 52.630 1.00 39.96 127 SER A O 1
ATOM 2060 N N . SER C 3 114 ? -4.978 5.546 54.632 1.00 39.67 128 SER A N 1
ATOM 2061 C CA . SER C 3 114 ? -4.075 4.475 54.236 1.00 42.28 128 SER A CA 1
ATOM 2062 C C . SER C 3 114 ? -4.681 3.577 53.133 1.00 47.02 128 SER A C 1
ATOM 2063 O O . SER C 3 114 ? -3.960 2.859 52.425 1.00 51.20 128 SER A O 1
ATOM 2068 N N . GLN C 3 115 ? -5.997 3.671 52.951 1.00 48.89 129 GLN A N 1
ATOM 2069 C CA . GLN C 3 115 ? -6.703 2.868 51.955 1.00 48.51 129 GLN A CA 1
ATOM 2070 C C . GLN C 3 115 ? -6.552 3.616 50.636 1.00 45.71 129 GLN A C 1
ATOM 2071 O O . GLN C 3 115 ? -6.177 3.042 49.610 1.00 41.90 129 GLN A O 1
ATOM 2080 N N . GLU C 3 116 ? -6.835 4.911 50.699 1.00 43.04 130 GLU A N 1
ATOM 2081 C CA . GLU C 3 116 ? -6.733 5.812 49.566 1.00 43.61 130 GLU A CA 1
ATOM 2082 C C . GLU C 3 116 ? -5.309 5.753 48.974 1.00 45.09 130 GLU A C 1
ATOM 2083 O O . GLU C 3 116 ? -5.127 5.581 47.754 1.00 47.49 130 GLU A O 1
ATOM 2090 N N . ILE C 3 117 ? -4.294 5.900 49.835 1.00 41.98 131 ILE A N 1
ATOM 2091 C CA . ILE C 3 117 ? -2.894 5.887 49.387 1.00 34.83 131 ILE A CA 1
ATOM 2092 C C . ILE C 3 117 ? -2.581 4.586 48.685 1.00 34.19 131 ILE A C 1
ATOM 2093 O O . ILE C 3 117 ? -1.929 4.561 47.643 1.00 32.56 131 ILE A O 1
ATOM 2099 N N . MET C 3 118 ? -3.137 3.515 49.229 1.00 33.45 132 MET A N 1
ATOM 2100 C CA . MET C 3 118 ? -2.948 2.172 48.701 1.00 33.00 132 MET A CA 1
ATOM 2101 C C . MET C 3 118 ? -3.655 1.996 47.354 1.00 33.94 132 MET A C 1
ATOM 2102 O O . MET C 3 118 ? -3.265 1.162 46.532 1.00 35.14 132 MET A O 1
ATOM 2108 N N . ARG C 3 119 ? -4.719 2.762 47.147 1.00 32.26 133 ARG A N 1
ATOM 2109 C CA . ARG C 3 119 ? -5.493 2.714 45.918 1.00 31.40 133 ARG A CA 1
ATOM 2110 C C . ARG C 3 119 ? -4.781 3.501 44.816 1.00 29.59 133 ARG A C 1
ATOM 2111 O O . ARG C 3 119 ? -4.615 2.983 43.717 1.00 31.14 133 ARG A O 1
ATOM 2125 N N . MET C 3 120 ? -4.366 4.738 45.101 1.00 25.49 134 MET A N 1
ATOM 2126 C CA . MET C 3 120 ? -3.616 5.569 44.146 1.00 25.60 134 MET A CA 1
ATOM 2127 C C . MET C 3 120 ? -2.303 4.867 43.694 1.00 27.10 134 MET A C 1
ATOM 2128 O O . MET C 3 120 ? -1.758 5.125 42.622 1.00 29.99 134 MET A O 1
ATOM 2134 N N . ALA C 3 121 ? -1.772 4.014 44.549 1.00 28.19 135 ALA A N 1
ATOM 2135 C CA . ALA C 3 121 ? -0.557 3.280 44.266 1.00 27.47 135 ALA A CA 1
ATOM 2136 C C . ALA C 3 121 ? -0.880 2.193 43.265 1.00 28.85 135 ALA A C 1
ATOM 2137 O O . ALA C 3 121 ? -0.136 2.004 42.304 1.00 35.49 135 ALA A O 1
ATOM 2140 N N . GLU C 3 122 ? -1.948 1.450 43.512 1.00 28.37 136 GLU A N 1
ATOM 2141 C CA . GLU C 3 122 ? -2.356 0.393 42.610 1.00 28.03 136 GLU A CA 1
ATOM 2142 C C . GLU C 3 122 ? -2.768 1.014 41.270 1.00 28.02 136 GLU A C 1
ATOM 2143 O O . GLU C 3 122 ? -2.426 0.502 40.229 1.00 30.12 136 GLU A O 1
ATOM 2150 N N . GLU C 3 123 ? -3.414 2.169 41.316 1.00 29.36 137 GLU A N 1
ATOM 2151 C CA . GLU C 3 123 ? -3.862 2.883 40.132 1.00 30.04 137 GLU A CA 1
ATOM 2152 C C . GLU C 3 123 ? -2.730 3.408 39.227 1.00 34.54 137 GLU A C 1
ATOM 2153 O O . GLU C 3 123 ? -2.906 3.527 37.993 1.00 32.85 137 GLU A O 1
ATOM 2160 N N . LEU C 3 124 ? -1.618 3.815 39.846 1.00 33.53 138 LEU A N 1
ATOM 2161 C CA . LEU C 3 124 ? -0.473 4.357 39.116 1.00 33.94 138 LEU A CA 1
ATOM 2162 C C . LEU C 3 124 ? 0.717 3.385 39.032 1.00 33.41 138 LEU A C 1
ATOM 2163 O O . LEU C 3 124 ? 1.729 3.667 38.372 1.00 32.43 138 LEU A O 1
ATOM 2169 N N . ASN C 3 125 ? 0.570 2.223 39.665 1.00 36.14 139 ASN A N 1
ATOM 2170 C CA . ASN C 3 125 ? 1.603 1.189 39.667 1.00 39.28 139 ASN A CA 1
ATOM 2171 C C . ASN C 3 125 ? 2.905 1.648 40.322 1.00 39.98 139 ASN A C 1
ATOM 2172 O O . ASN C 3 125 ? 3.985 1.526 39.728 1.00 40.50 139 ASN A O 1
ATOM 2180 N N . LEU C 3 126 ? 2.771 2.278 41.488 1.00 41.23 140 LEU A N 1
ATOM 2181 C CA . LEU C 3 126 ? 3.911 2.779 42.292 1.00 39.81 140 LEU A CA 1
ATOM 2182 C C . LEU C 3 126 ? 3.842 2.038 43.627 1.00 41.72 140 LEU A C 1
ATOM 2183 O O . LEU C 3 126 ? 2.827 1.416 43.937 1.00 44.92 140 LEU A O 1
ATOM 2189 N N . GLU C 3 127 ? 4.893 2.059 44.433 1.00 44.15 141 GLU A N 1
ATOM 2190 C CA . GLU C 3 127 ? 4.781 1.359 45.706 1.00 46.15 141 GLU A CA 1
ATOM 2191 C C . GLU C 3 127 ? 4.060 2.295 46.669 1.00 46.79 141 GLU A C 1
ATOM 2192 O O . GLU C 3 127 ? 4.275 3.507 46.646 1.00 46.63 141 GLU A O 1
ATOM 2199 N N . LYS C 3 128 ? 3.232 1.727 47.540 1.00 47.30 142 LYS A N 1
ATOM 2200 C CA . LYS C 3 128 ? 2.470 2.506 48.518 1.00 47.16 142 LYS A CA 1
ATOM 2201 C C . LYS C 3 128 ? 3.367 3.533 49.255 1.00 46.05 142 LYS A C 1
ATOM 2202 O O . LYS C 3 128 ? 2.969 4.681 49.494 1.00 47.60 142 LYS A O 1
ATOM 2212 N N . GLU C 3 129 ? 4.630 3.163 49.456 1.00 44.21 143 GLU A N 1
ATOM 2213 C CA . GLU C 3 129 ? 5.585 4.023 50.156 1.00 41.10 143 GLU A CA 1
ATOM 2214 C C . GLU C 3 129 ? 5.944 5.297 49.411 1.00 36.17 143 GLU A C 1
ATOM 2215 O O . GLU C 3 129 ? 6.152 6.356 50.018 1.00 37.16 143 GLU A O 1
ATOM 2222 N N . VAL C 3 130 ? 5.929 5.202 48.089 1.00 31.08 144 VAL A N 1
ATOM 2223 C CA . VAL C 3 130 ? 6.243 6.322 47.219 1.00 24.66 144 VAL A CA 1
ATOM 2224 C C . VAL C 3 130 ? 5.130 7.360 47.283 1.00 19.83 144 VAL A C 1
ATOM 2225 O O . VAL C 3 130 ? 5.392 8.563 47.354 1.00 19.84 144 VAL A O 1
ATOM 2230 N N . VAL C 3 131 ? 3.883 6.879 47.319 1.00 19.92 145 VAL A N 1
ATOM 2231 C CA . VAL C 3 131 ? 2.719 7.774 47.383 1.00 18.13 145 VAL A CA 1
ATOM 2232 C C . VAL C 3 131 ? 2.708 8.414 48.756 1.00 18.76 145 VAL A C 1
ATOM 2233 O O . VAL C 3 131 ? 2.491 9.622 48.871 1.00 21.24 145 VAL A O 1
ATOM 2238 N N . ARG C 3 132 ? 2.956 7.605 49.793 1.00 20.51 146 ARG A N 1
ATOM 2239 C CA . ARG C 3 132 ? 3.021 8.089 51.176 1.00 23.08 146 ARG A CA 1
ATOM 2240 C C . ARG C 3 132 ? 3.990 9.270 51.345 1.00 24.29 146 ARG A C 1
ATOM 2241 O O . ARG C 3 132 ? 3.604 10.347 51.848 1.00 26.16 146 ARG A O 1
ATOM 2255 N N . VAL C 3 133 ? 5.255 9.071 50.948 1.00 22.60 147 VAL A N 1
ATOM 2256 C CA . VAL C 3 133 ? 6.267 10.131 51.026 1.00 17.32 147 VAL A CA 1
ATOM 2257 C C . VAL C 3 133 ? 6.013 11.331 50.117 1.00 17.61 147 VAL A C 1
ATOM 2258 O O . VAL C 3 133 ? 6.419 12.481 50.410 1.00 18.67 147 VAL A O 1
ATOM 2263 N N . TRP C 3 134 ? 5.360 11.078 48.991 1.00 16.65 148 TRP A N 1
ATOM 2264 C CA . TRP C 3 134 ? 5.069 12.147 48.085 1.00 16.46 148 TRP A CA 1
ATOM 2265 C C . TRP C 3 134 ? 4.095 13.101 48.753 1.00 18.35 148 TRP A C 1
ATOM 2266 O O . TRP C 3 134 ? 4.216 14.326 48.635 1.00 22.09 148 TRP A O 1
ATOM 2279 N N . PHE C 3 135 ? 3.131 12.552 49.483 1.00 20.46 149 PHE A N 1
ATOM 2280 C CA . PHE C 3 135 ? 2.163 13.398 50.171 1.00 18.33 149 PHE A CA 1
ATOM 2281 C C . PHE C 3 135 ? 2.809 14.177 51.276 1.00 15.62 149 PHE A C 1
ATOM 2282 O O . PHE C 3 135 ? 2.595 15.396 51.394 1.00 16.09 149 PHE A O 1
ATOM 2291 N N . CYS C 3 136 ? 3.605 13.491 52.102 1.00 15.06 150 CYS A N 1
ATOM 2292 C CA . CYS C 3 136 ? 4.276 14.158 53.233 1.00 14.62 150 CYS A CA 1
ATOM 2293 C C . CYS C 3 136 ? 5.113 15.347 52.777 1.00 19.36 150 CYS A C 1
ATOM 2294 O O . CYS C 3 136 ? 4.983 16.447 53.332 1.00 22.64 150 CYS A O 1
ATOM 2298 N N . ASN C 3 137 ? 5.968 15.153 51.769 1.00 22.05 151 ASN A N 1
ATOM 2299 C CA . ASN C 3 137 ? 6.797 16.243 51.269 1.00 24.02 151 ASN A CA 1
ATOM 2300 C C . ASN C 3 137 ? 6.038 17.450 50.773 1.00 24.50 151 ASN A C 1
ATOM 2301 O O . ASN C 3 137 ? 6.469 18.607 50.931 1.00 26.62 151 ASN A O 1
ATOM 2309 N N . ARG C 3 138 ? 4.932 17.171 50.110 1.00 25.99 152 ARG A N 1
ATOM 2310 C CA . ARG C 3 138 ? 4.049 18.183 49.552 1.00 26.14 152 ARG A CA 1
ATOM 2311 C C . ARG C 3 138 ? 3.441 19.019 50.691 1.00 21.98 152 ARG A C 1
ATOM 2312 O O . ARG C 3 138 ? 3.304 20.239 50.579 1.00 18.49 152 ARG A O 1
ATOM 2326 N N . ARG C 3 139 ? 3.024 18.350 51.767 1.00 25.98 153 ARG A N 1
ATOM 2327 C CA . ARG C 3 139 ? 2.499 19.054 52.966 1.00 26.21 153 ARG A CA 1
ATOM 2328 C C . ARG C 3 139 ? 3.618 19.884 53.611 1.00 27.90 153 ARG A C 1
ATOM 2329 O O . ARG C 3 139 ? 3.413 21.065 53.954 1.00 28.50 153 ARG A O 1
ATOM 2343 N N . GLN C 3 140 ? 4.797 19.263 53.764 1.00 28.84 154 GLN A N 1
ATOM 2344 C CA . GLN C 3 140 ? 5.987 19.906 54.345 1.00 27.11 154 GLN A CA 1
ATOM 2345 C C . GLN C 3 140 ? 6.462 21.150 53.615 1.00 23.63 154 GLN A C 1
ATOM 2346 O O . GLN C 3 140 ? 6.789 22.148 54.228 1.00 23.86 154 GLN A O 1
ATOM 2355 N N . ARG C 3 141 ? 6.477 21.102 52.301 1.00 25.85 155 ARG A N 1
ATOM 2356 C CA . ARG C 3 141 ? 6.691 22.467 51.655 1.00 28.36 155 ARG A CA 1
ATOM 2357 C C . ARG C 3 141 ? 5.793 23.642 51.985 1.00 27.63 155 ARG A C 1
ATOM 2358 O O . ARG C 3 141 ? 6.254 24.778 51.986 1.00 26.85 155 ARG A O 1
ATOM 2372 N N . GLU C 3 142 ? 4.512 23.403 52.255 1.00 30.97 156 GLU A N 1
ATOM 2373 C CA . GLU C 3 142 ? 3.634 24.525 52.591 1.00 31.55 156 GLU A CA 1
ATOM 2374 C C . GLU C 3 142 ? 3.839 25.120 53.969 1.00 34.20 156 GLU A C 1
ATOM 2375 O O . GLU C 3 142 ? 3.237 26.154 54.301 1.00 36.15 156 GLU A O 1
ATOM 2382 N N . LYS C 3 143 ? 4.739 24.503 54.742 1.00 33.10 157 LYS A N 1
ATOM 2383 C CA . LYS C 3 143 ? 5.085 24.968 56.083 1.00 28.29 157 LYS A CA 1
ATOM 2384 C C . LYS C 3 143 ? 6.334 25.867 56.064 1.00 29.87 157 LYS A C 1
ATOM 2385 O O . LYS C 3 143 ? 6.882 26.211 57.127 1.00 28.48 157 LYS A O 1
ATOM 2388 N N . ARG C 3 144 ? 6.751 26.275 54.859 1.00 30.25 158 ARG A N 1
ATOM 2389 C CA . ARG C 3 144 ? 7.952 27.089 54.651 1.00 28.70 158 ARG A CA 1
ATOM 2390 C C . ARG C 3 144 ? 7.763 28.580 54.607 1.00 30.30 158 ARG A C 1
ATOM 2391 O O . ARG C 3 144 ? 6.727 29.068 54.147 1.00 32.06 158 ARG A O 1
ATOM 2405 N N . VAL C 3 145 ? 8.804 29.297 55.029 1.00 32.22 159 VAL A N 1
ATOM 2406 C CA . VAL C 3 145 ? 8.788 30.759 55.026 1.00 36.41 159 VAL A CA 1
ATOM 2407 C C . VAL C 3 145 ? 8.751 31.275 53.607 1.00 36.85 159 VAL A C 1
ATOM 2408 O O . VAL C 3 145 ? 8.173 32.323 53.340 1.00 38.06 159 VAL A O 1
ATOM 2413 N N . LYS C 3 146 ? 9.449 30.581 52.718 1.00 36.48 160 LYS A N 1
ATOM 2414 C CA . LYS C 3 146 ? 9.475 30.964 51.323 1.00 36.73 160 LYS A CA 1
ATOM 2415 C C . LYS C 3 146 ? 9.364 29.725 50.472 1.00 38.49 160 LYS A C 1
ATOM 2416 O O . LYS C 3 146 ? 8.781 28.752 50.995 1.00 37.89 160 LYS A O 1
ATOM 2426 N N . GLY D 3 1 ? 12.031 36.535 64.382 1.00 48.40 5 GLY B N 1
ATOM 2427 C CA . GLY D 3 1 ? 11.199 37.373 63.461 1.00 51.52 5 GLY B CA 1
ATOM 2428 C C . GLY D 3 1 ? 11.622 37.310 61.996 1.00 52.68 5 GLY B C 1
ATOM 2429 O O . GLY D 3 1 ? 12.821 37.350 61.699 1.00 53.20 5 GLY B O 1
ATOM 2433 N N . MET D 3 2 ? 10.636 37.303 61.091 1.00 51.83 6 MET B N 1
ATOM 2434 C CA . MET D 3 2 ? 10.837 37.206 59.625 1.00 50.35 6 MET B CA 1
ATOM 2435 C C . MET D 3 2 ? 11.730 38.229 58.974 1.00 45.60 6 MET B C 1
ATOM 2436 O O . MET D 3 2 ? 12.560 37.904 58.144 1.00 42.79 6 MET B O 1
ATOM 2442 N N . ARG D 3 3 ? 11.555 39.478 59.356 1.00 42.05 7 ARG B N 1
ATOM 2443 C CA . ARG D 3 3 ? 12.343 40.559 58.789 1.00 39.64 7 ARG B CA 1
ATOM 2444 C C . ARG D 3 3 ? 13.844 40.458 59.041 1.00 38.81 7 ARG B C 1
ATOM 2445 O O . ARG D 3 3 ? 14.625 40.765 58.163 1.00 42.96 7 ARG B O 1
ATOM 2459 N N . ALA D 3 4 ? 14.245 40.003 60.216 1.00 37.49 8 ALA B N 1
ATOM 2460 C CA . ALA D 3 4 ? 15.659 39.854 60.535 1.00 36.42 8 ALA B CA 1
ATOM 2461 C C . ALA D 3 4 ? 16.176 38.569 59.919 1.00 34.34 8 ALA B C 1
ATOM 2462 O O . ALA D 3 4 ? 17.378 38.383 59.778 1.00 37.48 8 ALA B O 1
ATOM 2465 N N . LEU D 3 5 ? 15.276 37.644 59.635 1.00 31.83 9 LEU B N 1
ATOM 2466 C CA . LEU D 3 5 ? 15.660 36.382 59.014 1.00 34.94 9 LEU B CA 1
ATOM 2467 C C . LEU D 3 5 ? 15.919 36.671 57.511 1.00 36.66 9 LEU B C 1
ATOM 2468 O O . LEU D 3 5 ? 17.005 36.408 56.975 1.00 36.87 9 LEU B O 1
ATOM 2474 N N . GLU D 3 6 ? 14.952 37.312 56.867 1.00 36.11 10 GLU B N 1
ATOM 2475 C CA . GLU D 3 6 ? 15.084 37.689 55.473 1.00 36.37 10 GLU B CA 1
ATOM 2476 C C . GLU D 3 6 ? 16.327 38.536 55.271 1.00 35.34 10 GLU B C 1
ATOM 2477 O O . GLU D 3 6 ? 17.163 38.182 54.459 1.00 37.75 10 GLU B O 1
ATOM 2484 N N . GLN D 3 7 ? 16.468 39.623 56.034 1.00 35.57 11 GLN B N 1
ATOM 2485 C CA . GLN D 3 7 ? 17.631 40.526 55.950 1.00 35.99 11 GLN B CA 1
ATOM 2486 C C . GLN D 3 7 ? 18.960 39.738 56.097 1.00 37.37 11 GLN B C 1
ATOM 2487 O O . GLN D 3 7 ? 19.905 39.919 55.293 1.00 34.28 11 GLN B O 1
ATOM 2496 N N . PHE D 3 8 ? 19.011 38.817 57.064 1.00 34.79 12 PHE B N 1
ATOM 2497 C CA . PHE D 3 8 ? 20.203 38.014 57.295 1.00 35.36 12 PHE B CA 1
ATOM 2498 C C . PHE D 3 8 ? 20.532 37.073 56.151 1.00 36.39 12 PHE B C 1
ATOM 2499 O O . PHE D 3 8 ? 21.656 37.071 55.667 1.00 37.86 12 PHE B O 1
ATOM 2508 N N . ALA D 3 9 ? 19.566 36.262 55.728 1.00 39.76 13 ALA B N 1
ATOM 2509 C CA . ALA D 3 9 ? 19.774 35.333 54.619 1.00 37.85 13 ALA B CA 1
ATOM 2510 C C . ALA D 3 9 ? 20.298 36.108 53.412 1.00 37.45 13 ALA B C 1
ATOM 2511 O O . ALA D 3 9 ? 21.119 35.594 52.647 1.00 41.55 13 ALA B O 1
ATOM 2514 N N . ASN D 3 10 ? 19.839 37.343 53.236 1.00 36.43 14 ASN B N 1
ATOM 2515 C CA . ASN D 3 10 ? 20.340 38.165 52.148 1.00 41.48 14 ASN B CA 1
ATOM 2516 C C . ASN D 3 10 ? 21.835 38.458 52.312 1.00 44.30 14 ASN B C 1
ATOM 2517 O O . ASN D 3 10 ? 22.658 38.113 51.451 1.00 44.49 14 ASN B O 1
ATOM 2525 N N . GLU D 3 11 ? 22.193 39.060 53.440 1.00 44.77 15 GLU B N 1
ATOM 2526 C CA . GLU D 3 11 ? 23.576 39.408 53.712 1.00 44.61 15 GLU B CA 1
ATOM 2527 C C . GLU D 3 11 ? 24.534 38.245 53.901 1.00 41.90 15 GLU B C 1
ATOM 2528 O O . GLU D 3 11 ? 25.707 38.355 53.551 1.00 45.61 15 GLU B O 1
ATOM 2535 N N . PHE D 3 12 ? 24.055 37.119 54.397 1.00 36.98 16 PHE B N 1
ATOM 2536 C CA . PHE D 3 12 ? 24.902 35.955 54.561 1.00 35.43 16 PHE B CA 1
ATOM 2537 C C . PHE D 3 12 ? 25.415 35.555 53.186 1.00 37.03 16 PHE B C 1
ATOM 2538 O O . PHE D 3 12 ? 26.609 35.294 53.019 1.00 36.81 16 PHE B O 1
ATOM 2547 N N . LYS D 3 13 ? 24.523 35.527 52.192 1.00 39.55 17 LYS B N 1
ATOM 2548 C CA . LYS D 3 13 ? 24.930 35.173 50.828 1.00 37.28 17 LYS B CA 1
ATOM 2549 C C . LYS D 3 13 ? 25.954 36.163 50.279 1.00 33.21 17 LYS B C 1
ATOM 2550 O O . LYS D 3 13 ? 26.951 35.749 49.682 1.00 29.95 17 LYS B O 1
ATOM 2560 N N . VAL D 3 14 ? 25.701 37.460 50.498 1.00 32.75 18 VAL B N 1
ATOM 2561 C CA . VAL D 3 14 ? 26.583 38.541 50.068 1.00 35.38 18 VAL B CA 1
ATOM 2562 C C . VAL D 3 14 ? 27.990 38.317 50.593 1.00 40.56 18 VAL B C 1
ATOM 2563 O O . VAL D 3 14 ? 28.974 38.336 49.823 1.00 41.59 18 VAL B O 1
ATOM 2568 N N . ARG D 3 15 ? 28.081 38.099 51.907 1.00 41.42 19 ARG B N 1
ATOM 2569 C CA . ARG D 3 15 ? 29.346 37.851 52.581 1.00 41.81 19 ARG B CA 1
ATOM 2570 C C . ARG D 3 15 ? 30.023 36.567 52.135 1.00 39.79 19 ARG B C 1
ATOM 2571 O O . ARG D 3 15 ? 31.212 36.566 51.796 1.00 40.45 19 ARG B O 1
ATOM 2585 N N . ARG D 3 16 ? 29.258 35.482 52.105 1.00 38.99 20 ARG B N 1
ATOM 2586 C CA . ARG D 3 16 ? 29.738 34.155 51.720 1.00 38.41 20 ARG B CA 1
ATOM 2587 C C . ARG D 3 16 ? 30.492 34.139 50.389 1.00 37.42 20 ARG B C 1
ATOM 2588 O O . ARG D 3 16 ? 31.548 33.498 50.264 1.00 32.40 20 ARG B O 1
ATOM 2602 N N . ILE D 3 17 ? 29.891 34.777 49.384 1.00 38.79 21 ILE B N 1
ATOM 2603 C CA . ILE D 3 17 ? 30.453 34.899 48.050 1.00 40.53 21 ILE B CA 1
ATOM 2604 C C . ILE D 3 17 ? 31.702 35.801 48.051 1.00 43.78 21 ILE B C 1
ATOM 2605 O O . ILE D 3 17 ? 32.777 35.350 47.652 1.00 43.92 21 ILE B O 1
ATOM 2611 N N . LYS D 3 18 ? 31.587 37.044 48.526 1.00 43.33 22 LYS B N 1
ATOM 2612 C CA . LYS D 3 18 ? 32.744 37.925 48.583 1.00 43.69 22 LYS B CA 1
ATOM 2613 C C . LYS D 3 18 ? 33.945 37.212 49.233 1.00 44.37 22 LYS B C 1
ATOM 2614 O O . LYS D 3 18 ? 35.082 37.412 48.825 1.00 45.23 22 LYS B O 1
ATOM 2624 N N . LEU D 3 19 ? 33.687 36.384 50.245 1.00 45.76 23 LEU B N 1
ATOM 2625 C CA . LEU D 3 19 ? 34.726 35.632 50.959 1.00 45.14 23 LEU B CA 1
ATOM 2626 C C . LEU D 3 19 ? 35.268 34.368 50.283 1.00 43.72 23 LEU B C 1
ATOM 2627 O O . LEU D 3 19 ? 36.017 33.612 50.904 1.00 43.83 23 LEU B O 1
ATOM 2633 N N . GLY D 3 20 ? 34.867 34.101 49.040 1.00 45.40 24 GLY B N 1
ATOM 2634 C CA . GLY D 3 20 ? 35.361 32.919 48.325 1.00 43.77 24 GLY B CA 1
ATOM 2635 C C . GLY D 3 20 ? 34.751 31.555 48.626 1.00 41.48 24 GLY B C 1
ATOM 2636 O O . GLY D 3 20 ? 35.241 30.515 48.140 1.00 40.29 24 GLY B O 1
ATOM 2638 N N . TYR D 3 21 ? 33.635 31.541 49.344 1.00 38.21 25 TYR B N 1
ATOM 2639 C CA . TYR D 3 21 ? 33.038 30.272 49.721 1.00 35.08 25 TYR B CA 1
ATOM 2640 C C . TYR D 3 21 ? 31.914 29.723 48.847 1.00 32.91 25 TYR B C 1
ATOM 2641 O O . TYR D 3 21 ? 31.066 30.455 48.341 1.00 28.97 25 TYR B O 1
ATOM 2652 N N . THR D 3 22 ? 31.931 28.402 48.706 1.00 31.38 26 THR B N 1
ATOM 2653 C CA . THR D 3 22 ? 30.968 27.639 47.927 1.00 33.08 26 THR B CA 1
ATOM 2654 C C . THR D 3 22 ? 29.979 27.057 48.936 1.00 32.77 26 THR B C 1
ATOM 2655 O O . THR D 3 22 ? 30.415 26.638 49.998 1.00 31.70 26 THR B O 1
ATOM 2661 N N . GLN D 3 23 ? 28.707 26.877 48.556 1.00 30.60 27 GLN B N 1
ATOM 2662 C CA . GLN D 3 23 ? 27.705 26.326 49.485 1.00 27.18 27 GLN B CA 1
ATOM 2663 C C . GLN D 3 23 ? 28.228 25.046 50.102 1.00 25.70 27 GLN B C 1
ATOM 2664 O O . GLN D 3 23 ? 28.004 24.757 51.280 1.00 23.20 27 GLN B O 1
ATOM 2673 N N . THR D 3 24 ? 29.032 24.328 49.339 1.00 26.24 28 THR B N 1
ATOM 2674 C CA . THR D 3 24 ? 29.579 23.083 49.860 1.00 29.02 28 THR B CA 1
ATOM 2675 C C . THR D 3 24 ? 30.703 23.336 50.863 1.00 28.89 28 THR B C 1
ATOM 2676 O O . THR D 3 24 ? 30.753 22.710 51.908 1.00 30.01 28 THR B O 1
ATOM 2682 N N . ASN D 3 25 ? 31.552 24.311 50.561 1.00 31.24 29 ASN B N 1
ATOM 2683 C CA . ASN D 3 25 ? 32.690 24.687 51.411 1.00 31.67 29 ASN B CA 1
ATOM 2684 C C . ASN D 3 25 ? 32.138 25.097 52.757 1.00 32.36 29 ASN B C 1
ATOM 2685 O O . ASN D 3 25 ? 32.605 24.625 53.795 1.00 31.81 29 ASN B O 1
ATOM 2693 N N . VAL D 3 26 ? 31.125 25.962 52.735 1.00 30.78 30 VAL B N 1
ATOM 2694 C CA . VAL D 3 26 ? 30.492 26.444 53.957 1.00 31.12 30 VAL B CA 1
ATOM 2695 C C . VAL D 3 26 ? 29.874 25.307 54.764 1.00 33.04 30 VAL B C 1
ATOM 2696 O O . VAL D 3 26 ? 30.169 25.165 55.943 1.00 36.04 30 VAL B O 1
ATOM 2701 N N . GLY D 3 27 ? 29.059 24.475 54.132 1.00 32.95 31 GLY B N 1
ATOM 2702 C CA . GLY D 3 27 ? 28.446 23.355 54.826 1.00 32.93 31 GLY B CA 1
ATOM 2703 C C . GLY D 3 27 ? 29.471 22.435 55.460 1.00 33.07 31 GLY B C 1
ATOM 2704 O O . GLY D 3 27 ? 29.214 21.861 56.517 1.00 37.69 31 GLY B O 1
ATOM 2706 N N . GLU D 3 28 ? 30.615 22.280 54.803 1.00 32.97 32 GLU B N 1
ATOM 2707 C CA . GLU D 3 28 ? 31.695 21.436 55.274 1.00 33.63 32 GLU B CA 1
ATOM 2708 C C . GLU D 3 28 ? 32.563 22.116 56.366 1.00 33.36 32 GLU B C 1
ATOM 2709 O O . GLU D 3 28 ? 33.118 21.431 57.219 1.00 34.94 32 GLU B O 1
ATOM 2716 N N . ALA D 3 29 ? 32.602 23.450 56.389 1.00 32.85 33 ALA B N 1
ATOM 2717 C CA . ALA D 3 29 ? 33.364 24.252 57.378 1.00 34.35 33 ALA B CA 1
ATOM 2718 C C . ALA D 3 29 ? 32.640 24.459 58.738 1.00 37.91 33 ALA B C 1
ATOM 2719 O O . ALA D 3 29 ? 33.273 24.824 59.763 1.00 34.75 33 ALA B O 1
ATOM 2722 N N . LEU D 3 30 ? 31.315 24.284 58.734 1.00 39.31 34 LEU B N 1
ATOM 2723 C CA . LEU D 3 30 ? 30.496 24.427 59.948 1.00 38.89 34 LEU B CA 1
ATOM 2724 C C . LEU D 3 30 ? 30.875 23.453 61.067 1.00 39.60 34 LEU B C 1
ATOM 2725 O O . LEU D 3 30 ? 30.465 23.658 62.203 1.00 40.34 34 LEU B O 1
ATOM 2731 N N . ALA D 3 31 ? 31.671 22.422 60.761 1.00 41.33 35 ALA B N 1
ATOM 2732 C CA . ALA D 3 31 ? 32.124 21.460 61.778 1.00 40.83 35 ALA B CA 1
ATOM 2733 C C . ALA D 3 31 ? 33.001 22.150 62.851 1.00 39.38 35 ALA B C 1
ATOM 2734 O O . ALA D 3 31 ? 33.255 21.592 63.897 1.00 40.02 35 ALA B O 1
ATOM 2737 N N . ALA D 3 32 ? 33.421 23.380 62.573 1.00 43.32 36 ALA B N 1
ATOM 2738 C CA . ALA D 3 32 ? 34.240 24.184 63.479 1.00 45.34 36 ALA B CA 1
ATOM 2739 C C . ALA D 3 32 ? 33.420 24.856 64.582 1.00 47.01 36 ALA B C 1
ATOM 2740 O O . ALA D 3 32 ? 33.980 25.482 65.500 1.00 51.11 36 ALA B O 1
ATOM 2743 N N . VAL D 3 33 ? 32.101 24.830 64.433 1.00 43.53 37 VAL B N 1
ATOM 2744 C CA . VAL D 3 33 ? 31.245 25.440 65.419 1.00 41.39 37 VAL B CA 1
ATOM 2745 C C . VAL D 3 33 ? 30.153 24.462 65.816 1.00 41.89 37 VAL B C 1
ATOM 2746 O O . VAL D 3 33 ? 29.797 24.335 66.989 1.00 47.73 37 VAL B O 1
ATOM 2751 N N . HIS D 3 34 ? 29.696 23.692 64.851 1.00 39.51 38 HIS B N 1
ATOM 2752 C CA . HIS D 3 34 ? 28.599 22.777 65.079 1.00 36.80 38 HIS B CA 1
ATOM 2753 C C . HIS D 3 34 ? 28.974 21.380 65.540 1.00 33.58 38 HIS B C 1
ATOM 2754 O O . HIS D 3 34 ? 28.153 20.679 66.111 1.00 37.20 38 HIS B O 1
ATOM 2764 N N . GLY D 3 35 ? 30.186 20.934 65.252 1.00 30.85 39 GLY B N 1
ATOM 2765 C CA . GLY D 3 35 ? 30.554 19.602 65.679 1.00 25.82 39 GLY B CA 1
ATOM 2766 C C . GLY D 3 35 ? 30.225 18.628 64.589 1.00 29.83 39 GLY B C 1
ATOM 2767 O O . GLY D 3 35 ? 30.536 17.444 64.719 1.00 32.20 39 GLY B O 1
ATOM 2769 N N . SER D 3 36 ? 29.534 19.104 63.552 1.00 33.85 40 SER B N 1
ATOM 2770 C CA . SER D 3 36 ? 29.187 18.301 62.378 1.00 36.78 40 SER B CA 1
ATOM 2771 C C . SER D 3 36 ? 28.996 19.203 61.153 1.00 36.76 40 SER B C 1
ATOM 2772 O O . SER D 3 36 ? 28.893 20.426 61.273 1.00 36.54 40 SER B O 1
ATOM 2777 N N . GLU D 3 37 ? 28.988 18.603 59.968 1.00 40.72 41 GLU B N 1
ATOM 2778 C CA . GLU D 3 37 ? 28.848 19.355 58.716 1.00 40.53 41 GLU B CA 1
ATOM 2779 C C . GLU D 3 37 ? 27.403 19.306 58.202 1.00 40.51 41 GLU B C 1
ATOM 2780 O O . GLU D 3 37 ? 26.671 18.352 58.489 1.00 38.04 41 GLU B O 1
ATOM 2787 N N . PHE D 3 38 ? 26.999 20.362 57.486 1.00 41.40 42 PHE B N 1
ATOM 2788 C CA . PHE D 3 38 ? 25.672 20.469 56.863 1.00 43.30 42 PHE B CA 1
ATOM 2789 C C . PHE D 3 38 ? 25.901 20.255 55.369 1.00 40.47 42 PHE B C 1
ATOM 2790 O O . PHE D 3 38 ? 26.987 20.573 54.876 1.00 41.51 42 PHE B O 1
ATOM 2799 N N . SER D 3 39 ? 24.892 19.782 54.636 1.00 35.38 43 SER B N 1
ATOM 2800 C CA . SER D 3 39 ? 25.056 19.524 53.215 1.00 27.21 43 SER B CA 1
ATOM 2801 C C . SER D 3 39 ? 24.891 20.754 52.337 1.00 25.06 43 SER B C 1
ATOM 2802 O O . SER D 3 39 ? 24.445 21.805 52.800 1.00 23.39 43 SER B O 1
ATOM 2807 N N . GLN D 3 40 ? 25.252 20.619 51.058 1.00 24.48 44 GLN B N 1
ATOM 2808 C CA . GLN D 3 40 ? 25.129 21.701 50.069 1.00 21.60 44 GLN B CA 1
ATOM 2809 C C . GLN D 3 40 ? 23.670 22.154 50.002 1.00 16.99 44 GLN B C 1
ATOM 2810 O O . GLN D 3 40 ? 23.367 23.356 50.015 1.00 14.09 44 GLN B O 1
ATOM 2819 N N . THR D 3 41 ? 22.792 21.156 49.987 1.00 16.28 45 THR B N 1
ATOM 2820 C CA . T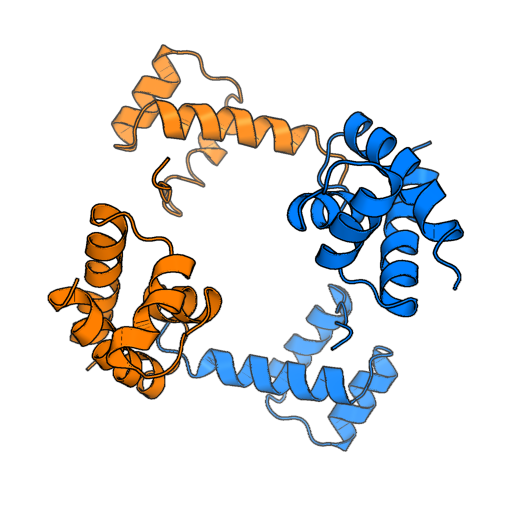HR D 3 41 ? 21.350 21.313 49.913 1.00 17.02 45 THR B CA 1
ATOM 2821 C C . THR D 3 41 ? 20.869 22.181 51.042 1.00 17.12 45 THR B C 1
ATOM 2822 O O . THR D 3 41 ? 20.240 23.214 50.826 1.00 17.62 45 THR B O 1
ATOM 2828 N N . THR D 3 42 ? 21.244 21.803 52.254 1.00 20.45 46 THR B N 1
ATOM 2829 C CA . THR D 3 42 ? 20.860 22.554 53.436 1.00 19.13 46 THR B CA 1
ATOM 2830 C C . THR D 3 42 ? 21.216 24.033 53.270 1.00 20.51 46 THR B C 1
ATOM 2831 O O . THR D 3 42 ? 20.358 24.926 53.398 1.00 24.51 46 THR B O 1
ATOM 2837 N N . ILE D 3 43 ? 22.474 24.316 52.949 1.00 21.95 47 ILE B N 1
ATOM 2838 C CA . ILE D 3 43 ? 22.870 25.716 52.823 1.00 21.33 47 ILE B CA 1
ATOM 2839 C C . ILE D 3 43 ? 22.072 26.416 51.760 1.00 22.20 47 ILE B C 1
ATOM 2840 O O . ILE D 3 43 ? 21.832 27.620 51.878 1.00 22.25 47 ILE B O 1
ATOM 2846 N N . CYS D 3 44 ? 21.723 25.707 50.679 1.00 24.68 48 CYS B N 1
ATOM 2847 C CA . CYS D 3 44 ? 20.896 26.304 49.612 1.00 21.36 48 CYS B CA 1
ATOM 2848 C C . CYS D 3 44 ? 19.522 26.600 50.247 1.00 16.21 48 CYS B C 1
ATOM 2849 O O . CYS D 3 44 ? 19.072 27.748 50.246 1.00 17.28 48 CYS B O 1
ATOM 2853 N N . ARG D 3 45 ? 18.901 25.605 50.870 1.00 15.01 49 ARG B N 1
ATOM 2854 C CA . ARG D 3 45 ? 17.588 25.821 51.519 1.00 17.98 49 ARG B CA 1
ATOM 2855 C C . ARG D 3 45 ? 17.613 27.061 52.438 1.00 22.76 49 ARG B C 1
ATOM 2856 O O . ARG D 3 45 ? 16.741 27.959 52.299 1.00 25.24 49 ARG B O 1
ATOM 2870 N N . PHE D 3 46 ? 18.615 27.173 53.321 1.00 24.03 50 PHE B N 1
ATOM 2871 C CA . PHE D 3 46 ? 18.677 28.347 54.184 1.00 22.75 50 PHE B CA 1
ATOM 2872 C C . PHE D 3 46 ? 18.746 29.669 53.412 1.00 24.88 50 PHE B C 1
ATOM 2873 O O . PHE D 3 46 ? 18.031 30.615 53.738 1.00 29.24 50 PHE B O 1
ATOM 2882 N N . GLU D 3 47 ? 19.637 29.758 52.429 1.00 28.18 51 GLU B N 1
ATOM 2883 C CA . GLU D 3 47 ? 19.814 30.973 51.624 1.00 28.37 51 GLU B CA 1
ATOM 2884 C C . GLU D 3 47 ? 18.580 31.330 50.849 1.00 25.23 51 GLU B C 1
ATOM 2885 O O . GLU D 3 47 ? 18.280 32.493 50.653 1.00 22.80 51 GLU B O 1
ATOM 2892 N N . ASN D 3 48 ? 17.901 30.315 50.347 1.00 25.74 52 ASN B N 1
ATOM 2893 C CA . ASN D 3 48 ? 16.671 30.534 49.606 1.00 30.37 52 ASN B CA 1
ATOM 2894 C C . ASN D 3 48 ? 15.431 30.569 50.522 1.00 31.17 52 ASN B C 1
ATOM 2895 O O . ASN D 3 48 ? 14.309 30.902 50.097 1.00 28.65 52 ASN B O 1
ATOM 2903 N N . LEU D 3 49 ? 15.669 30.304 51.804 1.00 31.93 53 LEU B N 1
ATOM 2904 C CA . LEU D 3 49 ? 14.632 30.307 52.842 1.00 29.74 53 LEU B CA 1
ATOM 2905 C C . LEU D 3 49 ? 13.514 29.281 52.582 1.00 27.65 53 LEU B C 1
ATOM 2906 O O . LEU D 3 49 ? 12.334 29.520 52.841 1.00 24.25 53 LEU B O 1
ATOM 2912 N N . GLN D 3 50 ? 13.930 28.123 52.086 1.00 26.06 54 GLN B N 1
ATOM 2913 C CA . GLN D 3 50 ? 13.020 27.040 51.775 1.00 21.10 54 GLN B CA 1
ATOM 2914 C C . GLN D 3 50 ? 13.064 26.089 52.946 1.00 20.78 54 GLN B C 1
ATOM 2915 O O . GLN D 3 50 ? 13.441 24.932 52.807 1.00 18.52 54 GLN B O 1
ATOM 2924 N N . LEU D 3 51 ? 12.736 26.605 54.125 1.00 24.59 55 LEU B N 1
ATOM 2925 C CA . LEU D 3 51 ? 12.694 25.791 55.355 1.00 24.97 55 LEU B CA 1
ATOM 2926 C C . LEU D 3 51 ? 11.607 26.347 56.272 1.00 28.07 55 LEU B C 1
ATOM 2927 O O . LEU D 3 51 ? 10.960 27.373 55.969 1.00 27.49 55 LEU B O 1
ATOM 2933 N N . SER D 3 52 ? 11.378 25.672 57.389 1.00 29.52 56 SER B N 1
ATOM 2934 C CA . SER D 3 52 ? 10.398 26.182 58.338 1.00 32.58 56 SER B CA 1
ATOM 2935 C C . SER D 3 52 ? 11.043 27.376 59.059 1.00 34.54 56 SER B C 1
ATOM 2936 O O . SER D 3 52 ? 12.256 27.537 59.053 1.00 34.57 56 SER B O 1
ATOM 2941 N N . PHE D 3 53 ? 10.228 28.201 59.698 1.00 38.06 57 PHE B N 1
ATOM 2942 C CA . PHE D 3 53 ? 10.721 29.366 60.425 1.00 38.03 57 PHE B CA 1
ATOM 2943 C C . PHE D 3 53 ? 11.642 28.875 61.530 1.00 38.14 57 PHE B C 1
ATOM 2944 O O . PHE D 3 53 ? 12.722 29.428 61.748 1.00 34.32 57 PHE B O 1
ATOM 2953 N N . LYS D 3 54 ? 11.184 27.833 62.229 1.00 40.97 58 LYS B N 1
ATOM 2954 C CA . LYS D 3 54 ? 11.933 27.230 63.323 1.00 43.05 58 LYS B CA 1
ATOM 2955 C C . LYS D 3 54 ? 13.301 26.788 62.851 1.00 44.64 58 LYS B C 1
ATOM 2956 O O . LYS D 3 54 ? 14.329 27.165 63.450 1.00 48.10 58 LYS B O 1
ATOM 2966 N N . ASN D 3 55 ? 13.324 26.033 61.745 1.00 42.10 59 ASN B N 1
ATOM 2967 C CA . ASN D 3 55 ? 14.566 25.511 61.197 1.00 36.05 59 ASN B CA 1
ATOM 2968 C C . ASN D 3 55 ? 15.531 26.599 60.763 1.00 35.38 59 ASN B C 1
ATOM 2969 O O . ASN D 3 55 ? 16.683 26.635 61.214 1.00 34.79 59 ASN B O 1
ATOM 2977 N N . ALA D 3 56 ? 15.026 27.525 59.957 1.00 34.12 60 ALA B N 1
ATOM 2978 C CA . ALA D 3 56 ? 15.823 28.623 59.452 1.00 34.37 60 ALA B CA 1
ATOM 2979 C C . ALA D 3 56 ? 16.442 29.440 60.589 1.00 34.75 60 ALA B C 1
ATOM 2980 O O . ALA D 3 56 ? 17.606 29.834 60.499 1.00 37.33 60 ALA B O 1
ATOM 2983 N N . CYS D 3 57 ? 15.694 29.685 61.661 1.00 34.88 61 CYS B N 1
ATOM 2984 C CA . CYS D 3 57 ? 16.241 30.451 62.793 1.00 35.62 61 CYS B CA 1
ATOM 2985 C C . CYS D 3 57 ? 17.352 29.722 63.533 1.00 32.03 61 CYS B C 1
ATOM 2986 O O . CYS D 3 57 ? 18.322 30.334 63.972 1.00 28.93 61 CYS B O 1
ATOM 2990 N N . LYS D 3 58 ? 17.182 28.421 63.713 1.00 32.29 62 LYS B N 1
ATOM 2991 C CA . LYS D 3 58 ? 18.195 27.638 64.378 1.00 34.67 62 LYS B CA 1
ATOM 2992 C C . LYS D 3 58 ? 19.500 27.817 63.625 1.00 35.36 62 LYS B C 1
ATOM 2993 O O . LYS D 3 58 ? 20.542 28.154 64.224 1.00 34.46 62 LYS B O 1
ATOM 3003 N N . LEU D 3 59 ? 19.419 27.644 62.302 1.00 34.61 63 LEU B N 1
ATOM 3004 C CA . LEU D 3 59 ? 20.570 27.781 61.411 1.00 33.60 63 LEU B CA 1
ATOM 3005 C C . LEU D 3 59 ? 21.144 29.169 61.415 1.00 33.42 63 LEU B C 1
ATOM 3006 O O . LEU D 3 59 ? 22.357 29.330 61.451 1.00 34.79 63 LEU B O 1
ATOM 3012 N N . LYS D 3 60 ? 20.283 30.175 61.394 1.00 33.18 64 LYS B N 1
ATOM 3013 C CA . LYS D 3 60 ? 20.728 31.550 61.425 1.00 33.94 64 LYS B CA 1
ATOM 3014 C C . LYS D 3 60 ? 21.725 31.759 62.576 1.00 37.63 64 LYS B C 1
ATOM 3015 O O . LYS D 3 60 ? 22.542 32.692 62.533 1.00 43.46 64 LYS B O 1
ATOM 3025 N N . ALA D 3 61 ? 21.663 30.914 63.601 1.00 37.74 65 ALA B N 1
ATOM 3026 C CA . ALA D 3 61 ? 22.578 31.060 64.718 1.00 37.87 65 ALA B CA 1
ATOM 3027 C C . ALA D 3 61 ? 23.891 30.399 64.378 1.00 38.50 65 ALA B C 1
ATOM 3028 O O . ALA D 3 61 ? 24.960 31.027 64.469 1.00 39.93 65 ALA B O 1
ATOM 3031 N N . ILE D 3 62 ? 23.815 29.130 63.973 1.00 35.90 66 ILE B N 1
ATOM 3032 C CA . ILE D 3 62 ? 25.006 28.375 63.640 1.00 32.55 66 ILE B CA 1
ATOM 3033 C C . ILE D 3 62 ? 25.823 29.194 62.658 1.00 37.37 66 ILE B C 1
ATOM 3034 O O . ILE D 3 62 ? 26.930 29.652 62.973 1.00 40.27 66 ILE B O 1
ATOM 3040 N N . LEU D 3 63 ? 25.180 29.529 61.544 1.00 34.35 67 LEU B N 1
ATOM 3041 C CA . LEU D 3 63 ? 25.798 30.246 60.456 1.00 31.71 67 LEU B CA 1
ATOM 3042 C C . LEU D 3 63 ? 26.366 31.610 60.781 1.00 33.21 67 LEU B C 1
ATOM 3043 O O . LEU D 3 63 ? 27.303 32.072 60.121 1.00 34.79 67 LEU B O 1
ATOM 3049 N N . SER D 3 64 ? 25.796 32.269 61.773 1.00 35.73 68 SER B N 1
ATOM 3050 C CA . SER D 3 64 ? 26.275 33.580 62.165 1.00 40.92 68 SER B CA 1
ATOM 3051 C C . SER D 3 64 ? 27.574 33.412 62.966 1.00 44.48 68 SER B C 1
ATOM 3052 O O . SER D 3 64 ? 28.521 34.221 62.830 1.00 46.91 68 SER B O 1
ATOM 3057 N N . LYS D 3 65 ? 27.637 32.352 63.777 1.00 47.05 69 LYS B N 1
ATOM 3058 C CA . LYS D 3 65 ? 28.827 32.041 64.562 1.00 48.34 69 LYS B CA 1
ATOM 3059 C C . LYS D 3 65 ? 29.974 31.862 63.573 1.00 49.54 69 LYS B C 1
ATOM 3060 O O . LYS D 3 65 ? 30.946 32.618 63.587 1.00 52.99 69 LYS B O 1
ATOM 3070 N N . TRP D 3 66 ? 29.777 30.960 62.616 1.00 48.73 70 TRP B N 1
ATOM 3071 C CA . TRP D 3 66 ? 30.779 30.692 61.581 1.00 44.89 70 TRP B CA 1
ATOM 3072 C C . TRP D 3 66 ? 31.226 31.977 60.892 1.00 43.55 70 TRP B C 1
ATOM 3073 O O . TRP D 3 66 ? 32.416 32.280 60.850 1.00 44.11 70 TRP B O 1
ATOM 3086 N N . LEU D 3 67 ? 30.270 32.770 60.417 1.00 43.23 71 LEU B N 1
ATOM 3087 C CA . LEU D 3 67 ? 30.584 33.998 59.705 1.00 43.96 71 LEU B CA 1
ATOM 3088 C C . LEU D 3 67 ? 31.562 34.936 60.427 1.00 48.23 71 LEU B C 1
ATOM 3089 O O . LEU D 3 67 ? 32.654 35.151 59.892 1.00 48.66 71 LEU B O 1
ATOM 3095 N N . GLU D 3 68 ? 31.271 35.424 61.646 1.00 51.14 72 GLU B N 1
ATOM 3096 C CA . GLU D 3 68 ? 32.236 36.361 62.257 1.00 54.06 72 GLU B CA 1
ATOM 3097 C C . GLU D 3 68 ? 33.543 35.686 62.585 1.00 54.39 72 GLU B C 1
ATOM 3098 O O . GLU D 3 68 ? 34.556 36.351 62.773 1.00 57.78 72 GLU B O 1
ATOM 3105 N N . GLU D 3 69 ? 33.503 34.366 62.686 1.00 53.39 73 GLU B N 1
ATOM 3106 C CA . GLU D 3 69 ? 34.675 33.562 62.945 1.00 53.61 73 GLU B CA 1
ATOM 3107 C C . GLU D 3 69 ? 35.515 33.619 61.681 1.00 55.39 73 GLU B C 1
ATOM 3108 O O . GLU D 3 69 ? 36.750 33.720 61.734 1.00 57.69 73 GLU B O 1
ATOM 3115 N N . ALA D 3 70 ? 34.843 33.457 60.548 1.00 56.28 74 ALA B N 1
ATOM 3116 C CA . ALA D 3 70 ? 35.497 33.543 59.262 1.00 56.06 74 ALA B CA 1
ATOM 3117 C C . ALA D 3 70 ? 35.463 35.042 58.918 1.00 55.20 74 ALA B C 1
ATOM 3118 O O . ALA D 3 70 ? 35.788 35.390 57.771 1.00 59.00 74 ALA B O 1
ATOM 3121 N N . LYS D 3 89 ? 34.591 31.227 37.521 1.00 82.14 103 LYS B N 1
ATOM 3122 C CA . LYS D 3 89 ? 33.883 32.494 37.918 1.00 79.05 103 LYS B CA 1
ATOM 3123 C C . LYS D 3 89 ? 33.075 32.404 39.203 1.00 77.55 103 LYS B C 1
ATOM 3124 O O . LYS D 3 89 ? 32.818 31.314 39.731 1.00 77.68 103 LYS B O 1
ATOM 3133 N N . ARG D 3 90 ? 32.747 33.574 39.737 1.00 75.63 104 ARG B N 1
ATOM 3134 C CA . ARG D 3 90 ? 31.908 33.646 40.925 1.00 73.40 104 ARG B CA 1
ATOM 3135 C C . ARG D 3 90 ? 30.576 33.823 40.222 1.00 72.29 104 ARG B C 1
ATOM 3136 O O . ARG D 3 90 ? 30.377 34.807 39.499 1.00 71.98 104 ARG B O 1
ATOM 3150 N N . ARG D 3 91 ? 29.758 32.770 40.276 1.00 71.04 105 ARG B N 1
ATOM 3151 C CA . ARG D 3 91 ? 28.436 32.757 39.650 1.00 65.93 105 ARG B CA 1
ATOM 3152 C C . ARG D 3 91 ? 27.592 34.016 39.813 1.00 65.07 105 ARG B C 1
ATOM 3153 O O . ARG D 3 91 ? 27.342 34.522 40.931 1.00 63.62 105 ARG B O 1
ATOM 3167 N N . THR D 3 92 ? 27.063 34.439 38.672 1.00 64.25 106 THR B N 1
ATOM 3168 C CA . THR D 3 92 ? 26.201 35.603 38.594 1.00 62.46 106 THR B CA 1
ATOM 3169 C C . THR D 3 92 ? 24.778 35.056 38.480 1.00 59.92 106 THR B C 1
ATOM 3170 O O . THR D 3 92 ? 24.537 34.105 37.708 1.00 59.58 106 THR B O 1
ATOM 3176 N N . THR D 3 93 ? 23.876 35.538 39.327 1.00 56.36 107 THR B N 1
ATOM 3177 C CA . THR D 3 93 ? 22.487 35.084 39.232 1.00 55.68 107 THR B CA 1
ATOM 3178 C C . THR D 3 93 ? 21.765 36.127 38.395 1.00 51.24 107 THR B C 1
ATOM 3179 O O . THR D 3 93 ? 21.873 37.321 38.679 1.00 50.29 107 THR B O 1
ATOM 3185 N N . ILE D 3 94 ? 21.128 35.702 37.320 1.00 49.70 108 ILE B N 1
ATOM 3186 C CA . ILE D 3 94 ? 20.422 36.642 36.465 1.00 48.03 108 ILE B CA 1
ATOM 3187 C C . ILE D 3 94 ? 18.973 36.592 36.882 1.00 48.74 108 ILE B C 1
ATOM 3188 O O . ILE D 3 94 ? 18.383 35.514 36.924 1.00 52.56 108 ILE B O 1
ATOM 3194 N N . SER D 3 95 ? 18.409 37.741 37.225 1.00 46.68 109 SER B N 1
ATOM 3195 C CA . SER D 3 95 ? 17.032 37.789 37.694 1.00 46.54 109 SER B CA 1
ATOM 3196 C C . SER D 3 95 ? 15.957 37.247 36.784 1.00 46.57 109 SER B C 1
ATOM 3197 O O . SER D 3 95 ? 16.093 37.250 35.573 1.00 47.24 109 SER B O 1
ATOM 3202 N N . ILE D 3 96 ? 14.813 36.936 37.390 1.00 50.06 110 ILE B N 1
ATOM 3203 C CA . ILE D 3 96 ? 13.657 36.390 36.675 1.00 49.00 110 ILE B CA 1
ATOM 3204 C C . ILE D 3 96 ? 12.932 37.511 35.968 1.00 48.18 110 ILE B C 1
ATOM 3205 O O . ILE D 3 96 ? 11.716 37.497 35.819 1.00 53.46 110 ILE B O 1
ATOM 3211 N N . ALA D 3 97 ? 13.679 38.550 35.660 1.00 45.83 111 ALA B N 1
ATOM 3212 C CA . ALA D 3 97 ? 13.156 39.690 34.945 1.00 44.17 111 ALA B CA 1
ATOM 3213 C C . ALA D 3 97 ? 14.128 39.878 33.764 1.00 40.92 111 ALA B C 1
ATOM 3214 O O . ALA D 3 97 ? 13.724 40.148 32.621 1.00 35.57 111 ALA B O 1
ATOM 3217 N N . ALA D 3 98 ? 15.414 39.773 34.079 1.00 37.67 112 ALA B N 1
ATOM 3218 C CA . ALA D 3 98 ? 16.475 39.891 33.105 1.00 38.43 112 ALA B CA 1
ATOM 3219 C C . ALA D 3 98 ? 16.442 38.671 32.207 1.00 38.13 112 ALA B C 1
ATOM 3220 O O . ALA D 3 98 ? 16.396 38.810 30.989 1.00 39.53 112 ALA B O 1
ATOM 3223 N N . LYS D 3 99 ? 16.365 37.487 32.814 1.00 38.23 113 LYS B N 1
ATOM 3224 C CA . LYS D 3 99 ? 16.369 36.200 32.098 1.00 36.80 113 LYS B CA 1
ATOM 3225 C C . LYS D 3 99 ? 15.261 36.023 31.054 1.00 39.56 113 LYS B C 1
ATOM 3226 O O . LYS D 3 99 ? 15.528 35.679 29.915 1.00 39.74 113 LYS B O 1
ATOM 3236 N N . ASP D 3 100 ? 14.015 36.290 31.442 1.00 41.50 114 ASP B N 1
ATOM 3237 C CA . ASP D 3 100 ? 12.901 36.133 30.522 1.00 36.93 114 ASP B CA 1
ATOM 3238 C C . ASP D 3 100 ? 12.668 37.384 29.711 1.00 33.45 114 ASP B C 1
ATOM 3239 O O . ASP D 3 100 ? 11.614 37.578 29.118 1.00 37.61 114 ASP B O 1
ATOM 3245 N N . ALA D 3 101 ? 13.671 38.247 29.715 1.00 30.57 115 ALA B N 1
ATOM 3246 C CA . ALA D 3 101 ? 13.667 39.472 28.938 1.00 28.65 115 ALA B CA 1
ATOM 3247 C C . ALA D 3 101 ? 14.904 39.399 28.011 1.00 28.44 115 ALA B C 1
ATOM 3248 O O . ALA D 3 101 ? 15.112 40.260 27.154 1.00 31.06 115 ALA B O 1
ATOM 3251 N N . LEU D 3 102 ? 15.750 38.397 28.241 1.00 25.88 116 LEU B N 1
ATOM 3252 C CA . LEU D 3 102 ? 16.915 38.175 27.406 1.00 26.17 116 LEU B CA 1
ATOM 3253 C C . LEU D 3 102 ? 16.336 37.236 26.389 1.00 27.38 116 LEU B C 1
ATOM 3254 O O . LEU D 3 102 ? 16.651 37.356 25.195 1.00 30.79 116 LEU B O 1
ATOM 3260 N N . GLU D 3 10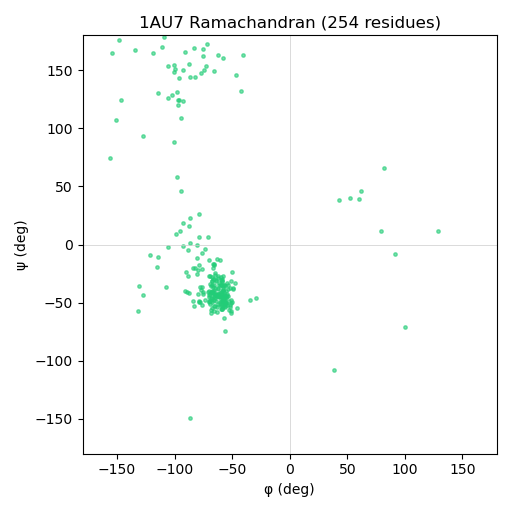3 ? 15.492 36.324 26.892 1.00 23.08 117 GLU B N 1
ATOM 3261 C CA . GLU D 3 103 ? 14.791 35.305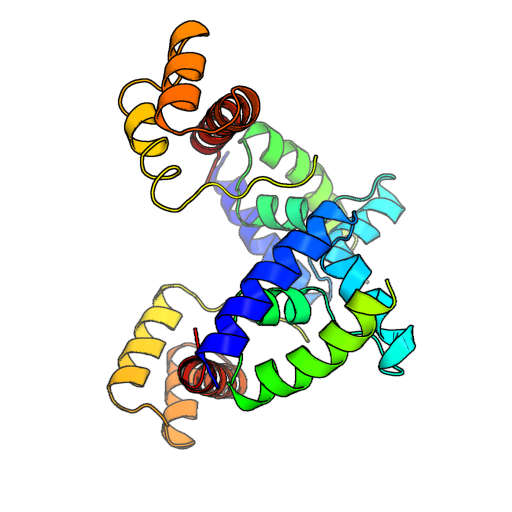 26.120 1.00 24.26 117 GLU B CA 1
ATOM 3262 C C . GLU D 3 103 ? 13.813 35.954 25.162 1.00 24.70 117 GLU B C 1
ATOM 3263 O O . GLU D 3 103 ? 13.444 35.364 24.154 1.00 31.88 117 GLU B O 1
ATOM 3270 N N . ARG D 3 104 ? 13.378 37.161 25.484 1.00 23.51 118 ARG B N 1
ATOM 3271 C CA . ARG D 3 104 ? 12.473 37.918 24.637 1.00 23.06 118 ARG B CA 1
ATOM 3272 C C . ARG D 3 104 ? 13.301 38.672 23.546 1.00 28.93 118 ARG B C 1
ATOM 3273 O O . ARG D 3 104 ? 12.773 39.147 22.555 1.00 31.37 118 ARG B O 1
ATOM 3287 N N . HIS D 3 105 ? 14.592 38.848 23.799 1.00 30.88 119 HIS B N 1
ATOM 3288 C CA . HIS D 3 105 ? 15.517 39.509 22.904 1.00 29.32 119 HIS B CA 1
ATOM 3289 C C . HIS D 3 105 ? 16.087 38.434 21.940 1.00 31.44 119 HIS B C 1
ATOM 3290 O O . HIS D 3 105 ? 16.437 38.719 20.784 1.00 31.37 119 HIS B O 1
ATOM 3300 N N . PHE D 3 106 ? 16.111 37.192 22.415 1.00 29.37 120 PHE B N 1
ATOM 3301 C CA . PHE D 3 106 ? 16.601 36.055 21.652 1.00 29.56 120 PHE B CA 1
ATOM 3302 C C . PHE D 3 106 ? 15.651 35.732 20.487 1.00 35.55 120 PHE B C 1
ATOM 3303 O O . PHE D 3 106 ? 16.100 35.491 19.350 1.00 37.02 120 PHE B O 1
ATOM 3312 N N . GLY D 3 107 ? 14.347 35.648 20.791 1.00 37.63 121 GLY B N 1
ATOM 3313 C CA . GLY D 3 107 ? 13.361 35.338 19.766 1.00 37.96 121 GLY B CA 1
ATOM 3314 C C . GLY D 3 107 ? 13.412 36.335 18.632 1.00 42.81 121 GLY B C 1
ATOM 3315 O O . GLY D 3 107 ? 13.176 35.961 17.475 1.00 46.01 121 GLY B O 1
ATOM 3317 N N . GLU D 3 108 ? 13.698 37.597 18.969 1.00 39.68 122 GLU B N 1
ATOM 3318 C CA . GLU D 3 108 ? 13.788 38.672 17.993 1.00 43.26 122 GLU B CA 1
ATOM 3319 C C . GLU D 3 108 ? 14.976 38.350 17.121 1.00 46.01 122 GLU B C 1
ATOM 3320 O O . GLU D 3 108 ? 14.869 38.306 15.876 1.00 50.89 122 GLU B O 1
ATOM 3327 N N . HIS D 3 109 ? 16.141 38.200 17.761 1.00 41.72 123 HIS B N 1
ATOM 3328 C CA . HIS D 3 109 ? 17.360 37.869 17.043 1.00 36.73 123 HIS B CA 1
ATOM 3329 C C . HIS D 3 109 ? 18.204 37.014 17.948 1.00 36.64 123 HIS B C 1
ATOM 3330 O O . HIS D 3 109 ? 18.469 37.409 19.068 1.00 39.29 123 HIS B O 1
ATOM 3340 N N . SER D 3 110 ? 18.587 35.824 17.485 1.00 33.92 124 SER B N 1
ATOM 3341 C CA . SER D 3 110 ? 19.370 34.926 18.323 1.00 31.77 124 SER B CA 1
ATOM 3342 C C . SER D 3 110 ? 20.869 35.041 18.159 1.00 31.26 124 SER B C 1
ATOM 3343 O O . SER D 3 110 ? 21.612 34.154 18.546 1.00 34.15 124 SER B O 1
ATOM 3348 N N . LYS D 3 111 ? 21.329 36.141 17.597 1.00 30.84 125 LYS B N 1
ATOM 3349 C CA . LYS D 3 111 ? 22.756 36.309 17.408 1.00 34.06 125 LYS B CA 1
ATOM 3350 C C . LYS D 3 111 ? 22.978 37.804 17.322 1.00 37.09 125 LYS B C 1
ATOM 3351 O O . LYS D 3 111 ? 23.127 38.340 16.225 1.00 36.23 125 LYS B O 1
ATOM 3354 N N . PRO D 3 112 ? 22.899 38.493 18.469 1.00 38.07 126 PRO B N 1
ATOM 3355 C CA . PRO D 3 112 ? 23.102 39.932 18.415 1.00 39.45 126 PRO B CA 1
ATOM 3356 C C . PRO D 3 112 ? 24.571 40.174 18.169 1.00 43.40 126 PRO B C 1
ATOM 3357 O O . PRO D 3 112 ? 25.417 39.322 18.467 1.00 42.50 126 PRO B O 1
ATOM 3361 N N . SER D 3 113 ? 24.885 41.309 17.576 1.00 46.67 127 SER B N 1
ATOM 3362 C CA . SER D 3 113 ? 26.262 41.609 17.310 1.00 50.01 127 SER B CA 1
ATOM 3363 C C . SER D 3 113 ? 26.890 42.376 18.454 1.00 49.23 127 SER B C 1
ATOM 3364 O O . SER D 3 113 ? 26.202 42.828 19.364 1.00 51.80 127 SER B O 1
ATOM 3369 N N . SER D 3 114 ? 28.213 42.447 18.448 1.00 49.47 128 SER B N 1
ATOM 3370 C CA . SER D 3 114 ? 28.981 43.082 19.514 1.00 50.18 128 SER B CA 1
ATOM 3371 C C . SER D 3 114 ? 28.382 44.313 20.222 1.00 46.81 128 SER B C 1
ATOM 3372 O O . SER D 3 114 ? 28.308 44.381 21.465 1.00 42.11 128 SER B O 1
ATOM 3377 N N . GLN D 3 115 ? 27.894 45.260 19.428 1.00 43.13 129 GLN B N 1
ATOM 3378 C CA . GLN D 3 115 ? 27.337 46.476 19.982 1.00 41.78 129 GLN B CA 1
ATOM 3379 C C . GLN D 3 115 ? 26.018 46.267 20.776 1.00 39.93 129 GLN B C 1
ATOM 3380 O O . GLN D 3 115 ? 25.864 46.789 21.892 1.00 38.89 129 GLN B O 1
ATOM 3389 N N . GLU D 3 116 ? 25.136 45.414 20.255 1.00 34.89 130 GLU B N 1
ATOM 3390 C CA . GLU D 3 116 ? 23.848 45.145 20.869 1.00 34.80 130 GLU B CA 1
ATOM 3391 C C . GLU D 3 116 ? 23.956 44.423 22.215 1.00 35.14 130 GLU B C 1
ATOM 3392 O O . GLU D 3 116 ? 23.253 44.778 23.178 1.00 33.75 130 GLU B O 1
ATOM 3399 N N . ILE D 3 117 ? 24.851 43.438 22.313 1.00 36.70 131 ILE B N 1
ATOM 3400 C CA . ILE D 3 117 ? 25.077 42.732 23.590 1.00 33.96 131 ILE B CA 1
ATOM 3401 C C . ILE D 3 117 ? 25.579 43.740 24.656 1.00 36.59 131 ILE B C 1
ATOM 3402 O O . ILE D 3 117 ? 25.354 43.552 25.848 1.00 30.03 131 ILE B O 1
ATOM 3408 N N . MET D 3 118 ? 26.340 44.754 24.216 1.00 40.39 132 MET B N 1
ATOM 3409 C CA . MET D 3 118 ? 26.842 45.807 25.096 1.00 43.46 132 MET B CA 1
ATOM 3410 C C . MET D 3 118 ? 25.690 46.707 25.516 1.00 43.88 132 MET B C 1
ATOM 3411 O O . MET D 3 118 ? 25.645 47.175 26.649 1.00 46.62 132 MET B O 1
ATOM 3417 N N . ARG D 3 119 ? 24.799 47.011 24.581 1.00 43.64 133 ARG B N 1
ATOM 3418 C CA . ARG D 3 119 ? 23.631 47.840 24.870 1.00 43.50 133 ARG B CA 1
ATOM 3419 C C . ARG D 3 119 ? 22.704 47.121 25.866 1.00 41.37 133 ARG B C 1
ATOM 3420 O O . ARG D 3 119 ? 22.207 47.714 26.824 1.00 37.73 133 ARG B O 1
ATOM 3434 N N . MET D 3 120 ? 22.492 45.830 25.644 1.00 41.82 134 MET B N 1
ATOM 3435 C CA . MET D 3 120 ? 21.659 45.004 26.523 1.00 39.88 134 MET B CA 1
ATOM 3436 C C . MET D 3 120 ? 22.263 44.932 27.908 1.00 38.14 134 MET B C 1
ATOM 3437 O O . MET D 3 120 ? 21.544 45.053 28.901 1.00 41.65 134 MET B O 1
ATOM 3443 N N . ALA D 3 121 ? 23.577 44.727 27.997 1.00 38.16 135 ALA B N 1
ATOM 3444 C CA . ALA D 3 121 ? 24.254 44.691 29.310 1.00 34.94 135 ALA B CA 1
ATOM 3445 C C . ALA D 3 121 ? 23.977 46.023 29.995 1.00 33.17 135 ALA B C 1
ATOM 3446 O O . ALA D 3 121 ? 23.589 46.048 31.159 1.00 32.36 135 ALA B O 1
ATOM 3449 N N . GLU D 3 122 ? 24.129 47.113 29.252 1.00 31.77 136 GLU B N 1
ATOM 3450 C CA . GLU D 3 122 ? 23.904 48.435 29.788 1.00 36.21 136 GLU B CA 1
ATOM 3451 C C . GLU D 3 122 ? 22.538 48.649 30.373 1.00 40.20 136 GLU B C 1
ATOM 3452 O O . GLU D 3 122 ? 22.421 49.131 31.500 1.00 45.96 136 GLU B O 1
ATOM 3459 N N . GLU D 3 123 ? 21.504 48.311 29.615 1.00 39.71 137 GLU B N 1
ATOM 3460 C CA . GLU D 3 123 ? 20.141 48.490 30.084 1.00 39.68 137 GLU B CA 1
ATOM 3461 C C . GLU D 3 123 ? 19.758 47.542 31.204 1.00 39.01 137 GLU B C 1
ATOM 3462 O O . GLU D 3 123 ? 18.839 47.828 31.977 1.00 36.82 137 GLU B O 1
ATOM 3469 N N . LEU D 3 124 ? 20.404 46.381 31.227 1.00 37.84 138 LEU B N 1
ATOM 3470 C CA . LEU D 3 124 ? 20.171 45.400 32.266 1.00 37.84 138 LEU B CA 1
ATOM 3471 C C . LEU D 3 124 ? 21.228 45.456 33.365 1.00 38.13 138 LEU B C 1
ATOM 3472 O O . LEU D 3 124 ? 21.311 44.536 34.188 1.00 41.21 138 LEU B O 1
ATOM 3478 N N . ASN D 3 125 ? 22.082 46.481 33.336 1.00 37.74 139 ASN B N 1
ATOM 3479 C CA . ASN D 3 125 ? 23.142 46.663 34.330 1.00 38.87 139 ASN B CA 1
ATOM 3480 C C . ASN D 3 125 ? 23.888 45.360 34.700 1.00 38.03 139 ASN B C 1
ATOM 3481 O O . ASN D 3 125 ? 24.157 45.095 35.868 1.00 36.76 139 ASN B O 1
ATOM 3489 N N . LEU D 3 126 ? 24.126 44.504 33.696 1.00 38.14 140 LEU B N 1
ATOM 3490 C CA . LEU D 3 126 ? 24.865 43.237 33.888 1.00 38.76 140 LEU B CA 1
ATOM 3491 C C . LEU D 3 126 ? 26.188 43.459 33.187 1.00 36.30 140 LEU B C 1
ATOM 3492 O O . LEU D 3 126 ? 26.397 44.523 32.614 1.00 34.81 140 LEU B O 1
ATOM 3498 N N . GLU D 3 127 ? 27.084 42.477 33.229 1.00 38.79 141 GLU B N 1
ATOM 3499 C CA . GLU D 3 127 ? 28.390 42.614 32.548 1.00 38.32 141 GLU B CA 1
ATOM 3500 C C . GLU D 3 127 ? 28.429 41.933 31.165 1.00 35.87 141 GLU B C 1
ATOM 3501 O O . GLU D 3 127 ? 28.089 40.767 31.037 1.00 36.51 141 GLU B O 1
ATOM 3508 N N . LYS D 3 128 ? 28.899 42.648 30.150 1.00 36.53 142 LYS B N 1
ATOM 3509 C CA . LYS D 3 128 ? 28.964 42.143 28.769 1.00 35.47 142 LYS B CA 1
ATOM 3510 C C . LYS D 3 128 ? 29.129 40.630 28.644 1.00 34.33 142 LYS B C 1
ATOM 3511 O O . LYS D 3 128 ? 28.384 39.996 27.907 1.00 34.14 142 LYS B O 1
ATOM 3521 N N . GLU D 3 129 ? 30.049 40.055 29.427 1.00 35.95 143 GLU B N 1
ATOM 3522 C CA . GLU D 3 129 ? 30.327 38.606 29.417 1.00 37.57 143 GLU B CA 1
ATOM 3523 C C . GLU D 3 129 ? 29.285 37.590 29.919 1.00 36.90 143 GLU B C 1
ATOM 3524 O O . GLU D 3 129 ? 29.225 36.463 29.401 1.00 35.61 143 GLU B O 1
ATOM 3531 N N . VAL D 3 130 ? 28.417 37.981 30.850 1.00 35.36 144 VAL B N 1
ATOM 3532 C CA . VAL D 3 130 ? 27.401 37.046 31.321 1.00 31.26 144 VAL B CA 1
ATOM 3533 C C . VAL D 3 130 ? 26.344 37.013 30.237 1.00 27.13 144 VAL B C 1
ATOM 3534 O O . VAL D 3 130 ? 25.871 35.948 29.872 1.00 27.11 144 VAL B O 1
ATOM 3539 N N . VAL D 3 131 ? 26.057 38.173 29.646 1.00 26.56 145 VAL B N 1
ATOM 3540 C CA . VAL D 3 131 ? 25.067 38.261 28.563 1.00 25.05 145 VAL B CA 1
ATOM 3541 C C . VAL D 3 131 ? 25.570 37.472 27.331 1.00 29.46 145 VAL B C 1
ATOM 3542 O O . VAL D 3 131 ? 24.821 36.694 26.704 1.00 32.15 145 VAL B O 1
ATOM 3547 N N . ARG D 3 132 ? 26.855 37.623 27.004 1.00 30.19 146 ARG B N 1
ATOM 3548 C CA . ARG D 3 132 ? 27.427 36.930 25.869 1.00 25.77 146 ARG B CA 1
ATOM 3549 C C . ARG D 3 132 ? 27.280 35.467 26.058 1.00 22.95 146 ARG B C 1
ATOM 3550 O O . ARG D 3 132 ? 26.714 34.781 25.220 1.00 27.64 146 ARG B O 1
ATOM 3564 N N . VAL D 3 133 ? 27.783 34.953 27.166 1.00 23.20 147 VAL B N 1
ATOM 3565 C CA . VAL D 3 133 ? 27.681 33.519 27.410 1.00 20.00 147 VAL B CA 1
ATOM 3566 C C . VAL D 3 133 ? 26.246 32.980 27.535 1.00 21.56 147 VAL B C 1
ATOM 3567 O O . VAL D 3 133 ? 25.998 31.804 27.293 1.00 17.20 147 VAL B O 1
ATOM 3572 N N . TRP D 3 134 ? 25.305 33.814 27.957 1.00 18.64 148 TRP B N 1
ATOM 3573 C CA . TRP D 3 134 ? 23.948 33.375 28.069 1.00 20.96 148 TRP B CA 1
ATOM 3574 C C . TRP D 3 134 ? 23.443 33.061 26.668 1.00 22.67 148 TRP B C 1
ATOM 3575 O O . TRP D 3 134 ? 22.866 31.997 26.394 1.00 21.87 148 TRP B O 1
ATOM 3588 N N . PHE D 3 135 ? 23.697 33.999 25.765 1.00 25.19 149 PHE B N 1
ATOM 3589 C CA . PHE D 3 135 ? 23.315 33.850 24.386 1.00 26.41 149 PHE B CA 1
ATOM 3590 C C . PHE D 3 135 ? 23.941 32.614 23.746 1.00 27.00 149 PHE B C 1
ATOM 3591 O O . PHE D 3 135 ? 23.245 31.836 23.097 1.00 31.67 149 PHE B O 1
ATOM 3600 N N . CYS D 3 136 ? 25.234 32.383 23.970 1.00 24.15 150 CYS B N 1
ATOM 3601 C CA . CYS D 3 136 ? 25.877 31.191 23.422 1.00 21.60 150 CYS B CA 1
ATOM 3602 C C . CYS D 3 136 ? 25.189 29.937 23.965 1.00 26.28 150 CYS B C 1
ATOM 3603 O O . CYS D 3 136 ? 24.975 28.970 23.231 1.00 30.38 150 CYS B O 1
ATOM 3607 N N . ASN D 3 137 ? 24.847 29.946 25.257 1.00 27.83 151 ASN B N 1
ATOM 3608 C CA . ASN D 3 137 ? 24.184 28.822 25.919 1.00 29.49 151 ASN B CA 1
ATOM 3609 C C . ASN D 3 137 ? 22.764 28.586 25.411 1.00 29.99 151 ASN B C 1
ATOM 3610 O O . ASN D 3 137 ? 22.333 27.443 25.213 1.00 31.06 151 ASN B O 1
ATOM 3618 N N . ARG D 3 138 ? 22.032 29.675 25.211 1.00 31.11 152 ARG B N 1
ATOM 3619 C CA . ARG D 3 138 ? 20.661 29.600 24.708 1.00 29.06 152 ARG B CA 1
ATOM 3620 C C . ARG D 3 138 ? 20.641 28.909 23.339 1.00 27.33 152 ARG B C 1
ATOM 3621 O O . ARG D 3 138 ? 19.733 28.133 23.053 1.00 27.91 152 ARG B O 1
ATOM 3635 N N . ARG D 3 139 ? 21.690 29.137 22.544 1.00 26.48 153 ARG B N 1
ATOM 3636 C CA . ARG D 3 139 ? 21.858 28.509 21.229 1.00 21.61 153 ARG B CA 1
ATOM 3637 C C . ARG D 3 139 ? 22.109 27.016 21.356 1.00 22.38 153 ARG B C 1
ATOM 3638 O O . ARG D 3 139 ? 21.485 26.210 20.665 1.00 28.34 153 ARG B O 1
ATOM 3652 N N . GLN D 3 140 ? 22.984 26.619 22.258 1.00 22.24 154 GLN B N 1
ATOM 3653 C CA . GLN D 3 140 ? 23.207 25.188 22.433 1.00 27.85 154 GLN B CA 1
ATOM 3654 C C . GLN D 3 140 ? 21.880 24.498 22.721 1.00 29.53 154 GLN B C 1
ATOM 3655 O O . GLN D 3 140 ? 21.619 23.434 22.168 1.00 31.04 154 GLN B O 1
ATOM 3664 N N . ARG D 3 141 ? 21.024 25.131 23.533 1.00 31.76 155 ARG B N 1
ATOM 3665 C CA . ARG D 3 141 ? 19.701 24.588 23.867 1.00 29.34 155 ARG B CA 1
ATOM 3666 C C . ARG D 3 141 ? 18.899 24.240 22.609 1.00 28.01 155 ARG B C 1
ATOM 3667 O O . ARG D 3 141 ? 18.395 23.127 22.489 1.00 27.32 155 ARG B O 1
ATOM 3681 N N . GLU D 3 142 ? 18.833 25.160 21.652 1.00 26.51 156 GLU B N 1
ATOM 3682 C CA . GLU D 3 142 ? 18.098 24.926 20.401 1.00 27.45 156 GLU B CA 1
ATOM 3683 C C . GLU D 3 142 ? 18.565 23.689 19.642 1.00 28.79 156 GLU B C 1
ATOM 3684 O O . GLU D 3 142 ? 17.749 23.025 18.984 1.00 29.45 156 GLU B O 1
ATOM 3691 N N . LYS D 3 143 ? 19.872 23.406 19.683 1.00 27.59 157 LYS B N 1
ATOM 3692 C CA . LYS D 3 143 ? 20.431 22.248 18.976 1.00 25.84 157 LYS B CA 1
ATOM 3693 C C . LYS D 3 143 ? 20.309 20.856 19.649 1.00 27.25 157 LYS B C 1
ATOM 3694 O O . LYS D 3 143 ? 20.751 19.831 19.089 1.00 29.44 157 LYS B O 1
ATOM 3704 N N . ARG D 3 144 ? 19.709 20.802 20.836 1.00 26.94 158 ARG B N 1
ATOM 3705 C CA . ARG D 3 144 ? 19.541 19.547 21.559 1.00 24.61 158 ARG B CA 1
ATOM 3706 C C . ARG D 3 144 ? 18.440 18.639 21.075 1.00 25.63 158 ARG B C 1
ATOM 3707 O O . ARG D 3 144 ? 17.390 19.095 20.608 1.00 24.42 158 ARG B O 1
ATOM 3721 N N . VAL D 3 145 ? 18.682 17.339 21.219 1.00 26.85 159 VAL B N 1
ATOM 3722 C CA . VAL D 3 145 ? 17.726 16.340 20.804 1.00 30.65 159 VAL B CA 1
ATOM 3723 C C . VAL D 3 145 ? 16.380 16.528 21.460 1.00 34.07 159 VAL B C 1
ATOM 3724 O O . VAL D 3 145 ? 15.440 16.928 20.777 1.00 40.86 159 VAL B O 1
ATOM 3729 N N . LYS D 3 146 ? 16.278 16.176 22.746 1.00 36.80 160 LYS B N 1
ATOM 3730 C CA . LYS D 3 146 ? 15.031 16.306 23.481 1.00 33.54 160 LYS B CA 1
ATOM 3731 C C . LYS D 3 146 ? 15.086 17.520 24.374 1.00 34.74 160 LYS B C 1
ATOM 3732 O O . LYS D 3 146 ? 15.962 18.367 24.095 1.00 37.83 160 LYS B O 1
#

Solvent-accessible surface area: 17471 Å² total; per-residue (Å²): 97,85,196,52,5,57,116,36,1,94,91,0,54,70,81,24,29,143,63,46,55,67,34,63,46,0,0,81,27,2,27,92,89,75,65,76,120,54,64,88,60,24,1,38,93,0,11,68,3,64,13,48,94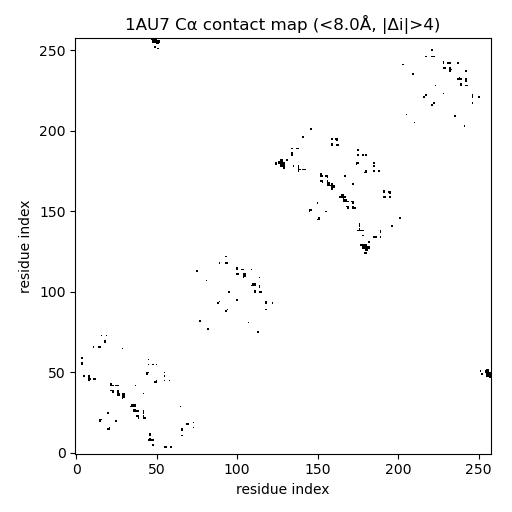,178,59,0,52,122,7,56,70,18,3,36,84,9,4,120,87,4,98,194,256,149,205,63,102,54,67,145,72,7,120,86,21,0,73,153,52,16,64,127,90,44,54,16,54,79,115,45,11,89,132,6,4,120,109,44,139,37,129,74,95,31,0,105,62,42,0,43,63,51,79,116,129,111,71,68,29,140,76,97,180,54,2,59,100,35,5,94,103,0,65,67,124,18,58,150,70,50,72,68,30,66,68,0,0,100,33,0,46,76,42,73,70,53,103,52,62,84,62,22,0,44,100,0,17,65,7,71,22,45,79,179,64,0,42,156,7,65,63,38,0,47,142,8,19,174,111,55,192,158,215,63,106,38,65,160,71,5,92,84,37,0,58,186,56,14,69,111,133,51,69,22,86,97,122,64,14,98,142,1,7,113,117,45,141,44,91,90,70,21,0,96,60,26,0,44,82,38,81,123,137,118,164,67,34,131

Radius of gyration: 22.85 Å; Cα contacts (8 Å, |Δi|>4): 190; chains: 2; bounding box: 49×58×52 Å

Sequence (258 aa):
GMRALEQFANEFKVRRIKLGYTQTNVGEALAAVHGSEFSQTTICRFENLQLSFKNACKLKAILSKWLEEAEQKRRTTISIAAKDALERHFGEHSKPSSQEIMRMAEELNLEKEVVRVWFCNRRQREKRVKGMRALEQFANEFKVRRIKLGYTQTNVGEALAAVHGSEFSQTTICRFENLQLSFKNACKLKAILSKWLEEAKRRTTISIAAKDALERHFGEHSKPSSQEIMRMAEELNLEKEVVRVWFCNRRQREKRVK

Secondary structure (DSSP, 8-state):
-HHHHHHHHHHHHHHHHHHT--HHHHHHHHHHTTSS---HHHHHHHHTT-SBHHHHHHHHHHHHHHHHH-------PPPHHHHHHHHHHHHH-SS--HHHHHHHHHHHT--HHHHHHHHHHHHHHTTS--/-HHHHHHHHHHHHHHHHHTT--HHHHHHHGGGTSSS---HHHHHHHHHT-S-HHHHHHHHHHHHHHHHH----PPPPTTTGGGTHHHHTT-SS--HHHHHHHHHHTT--HHHHHHHHHHHHHHHTB--

Foldseek 3Di:
DVVVLLVCLVVLVVLCLVLPHQLQRLQVVLCVPPPHGDHSVVSVCQSVVVDDPVVNVVVCVSSVVVSVVSPVVRDDDQDPVLVVVLVVVCVVPLDDDLVRLCVSCVVRVHDSVVSVVVSVVVVVVVVDPD/DVVVLLVLLQVLVVQCLVQPHQLQNLQCQLCVQPVHGHHSVVSVCLSVVVDDPVVNVVVSVSSVVVRVVGVSDDDQDPVLVVVLVVVCVVPLQDDPVVLVVSCVVSVHDSVVSVVVSVVVVVVVVDDD

B-factor: mean 37.08, std 14.91, range [4.52, 99.21]